Protein AF-A0A7F8RJV0-F1 (afdb_monomer_lite)

Radius of gyration: 27.47 Å; chains: 1; bounding box: 75×65×90 Å

Foldseek 3Di:
DDDDDDDDDDDDDDDDDDDDDDDDDDDDDDDDDDDDPDDDDDDDDDDDDDDPDDDDDDDPPPPDPDQAPAADEAQLPPQDPVNLLCQLNNNHAYDYDPNLLVLQAVLQVVLVVCVVVVPLDFQQQWDDDVGRVPGDPQVCLLVNLLVLLVVLLPADAAFDDLSLQSSVLVNLLSNSSNNNQSFHSVLSVLSSLCSSQSWGFGFHLGDDPLPFAPQNRLSSRLCLLQQADWIAGPVPGIDRSVVSCVVSVGHRRRDHRRNNCSSRGDDNSSVVSVD

pLDDT: mean 70.81, std 26.16, range [24.23, 97.69]

Organism: Leptonychotes weddellii (NCBI:txid9713)

Secondary structure (DSSP, 8-state):
------------------------------PPP-SS--S-----------------------TT-----EEEEE-SS---HHHHHHHHTT-EEEEE-HHHHHHHHHHHHHHHHHHHTT---TTTTB-SGGGTTPBPPGGGHHHHHHHHHHHH---EEEEPPHHHHHHHHHHHHHHHHTS-S---HHHHHHHHHHHHTT-EE--EEE---SSS-SHHHHHHHHHHHTT-SEEEETTTEEEEHHHHHHHTT-----PPTTHHHHHHSS--HHHHHH-

InterPro domains:
  IPR001106 Aromatic amino acid lyase [PF00221] (79-259)
  IPR001106 Aromatic amino acid lyase [PTHR10362] (62-260)
  IPR008948 L-Aspartase-like [SSF48557] (60-259)
  IPR022313 Phenylalanine/histidine ammonia-lyases, active site [PS00488] (207-223)
  IPR024083 Fumarase/histidase, N-terminal [G3DSA:1.10.275.10] (50-261)

Structure (mmCIF, N/CA/C/O backbone):
data_AF-A0A7F8RJV0-F1
#
_entry.id   AF-A0A7F8RJV0-F1
#
loop_
_atom_site.group_PDB
_atom_site.id
_atom_site.type_symbol
_atom_site.label_atom_id
_atom_site.label_alt_id
_atom_site.label_comp_id
_atom_site.label_asym_id
_atom_site.label_entity_id
_atom_site.label_seq_id
_atom_site.pdbx_PDB_ins_code
_atom_site.Cartn_x
_atom_site.Cartn_y
_atom_site.Cartn_z
_atom_site.occupancy
_atom_site.B_iso_or_equiv
_atom_site.auth_seq_id
_atom_site.auth_comp_id
_atom_site.auth_asym_id
_atom_site.auth_atom_id
_atom_site.pdbx_PDB_model_num
ATOM 1 N N . MET A 1 1 ? -55.508 36.387 53.367 1.00 36.53 1 MET A N 1
ATOM 2 C CA . MET A 1 1 ? -55.982 37.013 52.117 1.00 36.53 1 MET A CA 1
ATOM 3 C C . MET A 1 1 ? -56.143 38.500 52.384 1.00 36.53 1 MET A C 1
ATOM 5 O O . MET A 1 1 ? -57.201 38.900 52.829 1.00 36.53 1 MET A O 1
ATOM 9 N N . GLU A 1 2 ? -55.085 39.287 52.177 1.00 26.31 2 GLU A N 1
ATOM 10 C CA . GLU A 1 2 ? -55.161 40.744 52.019 1.00 26.31 2 GLU A CA 1
ATOM 11 C C . GLU A 1 2 ? -53.825 41.279 51.469 1.00 26.31 2 GLU A C 1
ATOM 13 O O . GLU A 1 2 ? -52.756 40.909 51.940 1.00 26.31 2 GLU A O 1
ATOM 18 N N . ALA A 1 3 ? -53.951 42.070 50.401 1.00 26.12 3 ALA A N 1
ATOM 19 C CA . ALA A 1 3 ? -53.228 43.293 50.047 1.00 26.12 3 ALA A CA 1
ATOM 20 C C . ALA A 1 3 ? -51.687 43.440 50.186 1.00 26.12 3 ALA A C 1
ATOM 22 O O . ALA A 1 3 ? -51.152 43.521 51.280 1.00 26.12 3 ALA A O 1
ATOM 23 N N . ARG A 1 4 ? -51.084 43.792 49.027 1.00 27.89 4 ARG A N 1
ATOM 24 C CA . ARG A 1 4 ? -50.137 44.919 48.784 1.00 27.89 4 ARG A CA 1
ATOM 25 C C . ARG A 1 4 ? -48.722 44.815 49.405 1.00 27.89 4 ARG A C 1
ATOM 27 O O . ARG A 1 4 ? -48.564 44.607 50.589 1.00 27.89 4 ARG A O 1
ATOM 34 N N . GLY A 1 5 ? -47.631 45.061 48.678 1.00 28.22 5 GLY A N 1
ATOM 35 C CA . GLY A 1 5 ? -47.481 45.511 47.300 1.00 28.22 5 GLY A CA 1
ATOM 36 C C . GLY A 1 5 ? -46.031 45.871 46.946 1.00 28.22 5 GLY A C 1
ATOM 37 O O . GLY A 1 5 ? -45.142 45.785 47.782 1.00 28.22 5 GLY A O 1
ATOM 38 N N . SER A 1 6 ? -45.883 46.364 45.709 1.00 29.02 6 SER A N 1
ATOM 39 C CA . SER A 1 6 ? -44.809 47.241 45.211 1.00 29.02 6 SER A CA 1
ATOM 40 C C . SER A 1 6 ? -43.389 46.638 45.115 1.00 29.02 6 SER A C 1
ATOM 42 O O . SER A 1 6 ? -42.760 46.345 46.115 1.00 29.02 6 SER A O 1
ATOM 44 N N . GLY A 1 7 ? -42.758 46.533 43.946 1.00 28.48 7 GLY A N 1
ATOM 45 C CA . GLY A 1 7 ? -43.143 47.110 42.672 1.00 28.48 7 GLY A CA 1
ATOM 46 C C . GLY A 1 7 ? -42.047 47.065 41.609 1.00 28.48 7 GLY A C 1
ATOM 47 O O . GLY A 1 7 ? -41.000 46.450 41.776 1.00 28.48 7 GLY A O 1
ATOM 48 N N . ARG A 1 8 ? -42.355 47.835 40.561 1.00 31.58 8 ARG A N 1
ATOM 49 C CA . ARG A 1 8 ? -41.603 48.166 39.341 1.00 31.58 8 ARG A CA 1
ATOM 50 C C . ARG A 1 8 ? -41.661 47.082 38.259 1.00 31.58 8 ARG A C 1
ATOM 52 O O . ARG A 1 8 ? -41.081 46.019 38.398 1.00 31.58 8 ARG A O 1
ATOM 59 N N . ALA A 1 9 ? -42.559 47.234 37.280 1.00 29.84 9 ALA A N 1
ATOM 60 C CA . ALA A 1 9 ? -42.475 48.167 36.136 1.00 29.84 9 ALA A CA 1
ATOM 61 C C . ALA A 1 9 ? -41.399 47.658 35.155 1.00 29.84 9 ALA A C 1
ATOM 63 O O . ALA A 1 9 ? -40.266 47.466 35.558 1.00 29.84 9 ALA A O 1
ATOM 64 N N . LEU A 1 10 ? -41.666 47.372 33.884 1.00 32.16 10 LEU A N 1
ATOM 65 C CA . LEU A 1 10 ? -42.615 47.983 32.964 1.00 32.16 10 LEU A CA 1
ATOM 66 C C . LEU A 1 10 ? -42.919 47.011 31.806 1.00 32.16 10 LEU A C 1
ATOM 68 O O . LEU A 1 10 ? -42.030 46.317 31.328 1.00 32.16 10 LEU A O 1
ATOM 72 N N . SER A 1 11 ? -44.194 47.019 31.400 1.00 30.88 11 SER A N 1
ATOM 73 C CA . SER A 1 11 ? -44.731 46.881 30.031 1.00 30.88 11 SER A CA 1
ATOM 74 C C . SER A 1 11 ? -44.125 45.814 29.090 1.00 30.88 11 SER A C 1
ATOM 76 O O . SER A 1 11 ? -42.995 45.949 28.641 1.00 30.88 11 SER A O 1
ATOM 78 N N . ARG A 1 12 ? -44.835 44.730 28.721 1.00 27.75 12 ARG A N 1
ATOM 79 C CA . ARG A 1 12 ? -45.942 44.699 27.721 1.00 27.75 12 ARG A CA 1
ATOM 80 C C . ARG A 1 12 ? -45.568 45.512 26.461 1.00 27.75 12 ARG A C 1
ATOM 82 O O . ARG A 1 12 ? -45.311 46.694 26.578 1.00 27.75 12 ARG A O 1
ATOM 89 N N . LEU A 1 13 ? -45.540 44.992 25.241 1.00 28.94 13 LEU A N 1
ATOM 90 C CA . LEU A 1 13 ? -46.552 44.180 24.582 1.00 28.94 13 LEU A CA 1
ATOM 91 C C . LEU A 1 13 ? -45.973 43.482 23.346 1.00 28.94 13 LEU A C 1
ATOM 93 O O . LEU A 1 13 ? -45.029 43.927 22.705 1.00 28.94 13 LEU A O 1
ATOM 97 N N . THR A 1 14 ? -46.668 42.406 23.025 1.00 31.55 14 THR A N 1
ATOM 98 C CA . THR A 1 14 ? -46.780 41.703 21.756 1.00 31.55 14 THR A CA 1
ATOM 99 C C . THR A 1 14 ? -47.087 42.581 20.535 1.00 31.55 14 THR A C 1
ATOM 101 O O . THR A 1 14 ? -47.823 43.560 20.639 1.00 31.55 14 THR A O 1
ATOM 104 N N . SER A 1 15 ? -46.707 42.031 19.377 1.00 27.81 15 SER A N 1
ATOM 105 C CA . SER A 1 15 ? -47.399 42.022 18.071 1.00 27.81 15 SER A CA 1
ATOM 106 C C . SER A 1 15 ? -46.753 42.794 16.907 1.00 27.81 15 SER A C 1
ATOM 108 O O . SER A 1 15 ? -46.566 44.001 16.955 1.00 27.81 15 SER A O 1
ATOM 110 N N . ASN A 1 16 ? -46.428 41.994 15.882 1.00 31.34 16 ASN A N 1
ATOM 111 C CA . ASN A 1 16 ? -46.394 42.208 14.430 1.00 31.34 16 ASN A CA 1
ATOM 112 C C . ASN A 1 16 ? -46.206 43.623 13.862 1.00 31.34 16 ASN A C 1
ATOM 114 O O . ASN A 1 16 ? -47.107 44.447 13.961 1.00 31.34 16 ASN A O 1
ATOM 118 N N . ALA A 1 17 ? -45.150 43.794 13.059 1.00 26.83 17 ALA A N 1
ATOM 119 C CA . ALA A 1 17 ? -45.209 44.453 11.749 1.00 26.83 17 ALA A CA 1
ATOM 120 C C . ALA A 1 17 ? -43.920 44.185 10.948 1.00 26.83 17 ALA A C 1
ATOM 122 O O . ALA A 1 17 ? -42.843 43.996 11.510 1.00 26.83 17 ALA A O 1
ATOM 123 N N . GLU A 1 18 ? -44.083 44.145 9.631 1.00 27.97 18 GLU A N 1
ATOM 124 C CA . GLU A 1 18 ? -43.079 43.989 8.580 1.00 27.97 18 GLU A CA 1
ATOM 125 C C . GLU A 1 18 ? -42.052 45.142 8.521 1.00 27.97 18 GLU A C 1
ATOM 127 O O . GLU A 1 18 ? -42.266 46.202 9.107 1.00 27.97 18 GLU A O 1
ATOM 132 N N . CYS A 1 19 ? -41.013 44.940 7.690 1.00 24.23 19 CYS A N 1
ATOM 133 C CA . CYS A 1 19 ? -40.276 45.934 6.880 1.00 24.23 19 CYS A CA 1
ATOM 134 C C . CYS A 1 19 ? -38.751 46.003 7.126 1.00 24.23 19 CYS A C 1
ATOM 136 O O . CYS A 1 19 ? -38.289 46.198 8.246 1.00 24.23 19 CYS A O 1
ATOM 138 N N . GLY A 1 20 ? -37.980 45.939 6.027 1.00 25.64 20 GLY A N 1
ATOM 139 C CA . GLY A 1 20 ? -36.715 46.676 5.892 1.00 25.64 20 GLY A CA 1
ATOM 140 C C . GLY A 1 20 ? -35.403 45.877 5.879 1.00 25.64 20 GLY A C 1
ATOM 141 O O . GLY A 1 20 ? -34.762 45.694 6.907 1.00 25.64 20 GLY A O 1
ATOM 142 N N . SER A 1 21 ? -34.917 45.517 4.686 1.00 28.69 21 SER A N 1
ATOM 143 C CA . SER A 1 21 ? -33.471 45.448 4.355 1.00 28.69 21 SER A CA 1
ATOM 144 C C . SER A 1 21 ? -32.780 46.816 4.599 1.00 28.69 21 SER A C 1
ATOM 146 O O . SER A 1 21 ? -33.525 47.798 4.560 1.00 28.69 21 SER A O 1
ATOM 148 N N . PRO A 1 22 ? -31.429 46.988 4.723 1.00 32.50 22 PRO A N 1
ATOM 149 C CA . PRO A 1 22 ? -30.347 46.207 4.082 1.00 32.50 22 PRO A CA 1
ATOM 150 C C . PRO A 1 22 ? -29.014 46.051 4.894 1.00 32.50 22 PRO A C 1
ATOM 152 O O . PRO A 1 22 ? -28.887 46.531 6.014 1.00 32.50 22 PRO A O 1
ATOM 155 N N . LEU A 1 23 ? -27.980 45.476 4.240 1.00 24.70 23 LEU A N 1
ATOM 156 C CA . LEU A 1 23 ? -26.528 45.456 4.577 1.00 24.70 23 LEU A CA 1
ATOM 157 C C . LEU A 1 23 ? -26.092 44.311 5.528 1.00 24.70 23 LEU A C 1
ATOM 159 O O . LEU A 1 23 ? -26.677 44.107 6.576 1.00 24.70 23 LEU A O 1
ATOM 163 N N . ARG A 1 24 ? -25.048 43.512 5.262 1.00 26.66 24 ARG A N 1
ATOM 164 C CA . ARG A 1 24 ? -23.757 43.803 4.619 1.00 26.66 24 ARG A CA 1
ATOM 165 C C . ARG A 1 24 ? -23.256 42.636 3.764 1.00 26.66 24 ARG A C 1
ATOM 167 O O . ARG A 1 24 ? -23.342 41.477 4.158 1.00 26.66 24 ARG A O 1
ATOM 174 N N . SER A 1 25 ? -22.639 42.994 2.643 1.00 24.98 25 SER A N 1
ATOM 175 C CA . SER A 1 25 ? -21.749 42.143 1.862 1.00 24.98 25 SER A CA 1
ATOM 176 C C . SER A 1 25 ? -20.587 41.637 2.723 1.00 24.98 25 SER A C 1
ATOM 178 O O . SER A 1 25 ? -19.866 42.418 3.348 1.00 24.98 25 SER A O 1
ATOM 180 N N . VAL A 1 26 ? -20.384 40.321 2.741 1.00 28.00 26 VAL A N 1
ATOM 181 C CA . VAL A 1 26 ? -19.117 39.729 3.174 1.00 28.00 26 VAL A CA 1
ATOM 182 C C . VAL A 1 26 ? -18.302 39.492 1.911 1.00 28.00 26 VAL A C 1
ATOM 184 O O . VAL A 1 26 ? -18.713 38.751 1.024 1.00 28.00 26 VAL A O 1
ATOM 187 N N . LYS A 1 27 ? -17.195 40.230 1.827 1.00 25.89 27 LYS A N 1
ATOM 188 C CA . LYS A 1 27 ? -16.256 40.296 0.709 1.00 25.89 27 LYS A CA 1
ATOM 189 C C . LYS A 1 27 ? -15.699 38.915 0.354 1.00 25.89 27 LYS A C 1
ATOM 191 O O . LYS A 1 27 ? -15.180 38.214 1.220 1.00 25.89 27 LYS A O 1
ATOM 196 N N . GLU A 1 28 ? -15.752 38.595 -0.933 1.00 28.97 28 GLU A N 1
ATOM 197 C CA . GLU A 1 28 ? -14.922 37.577 -1.575 1.00 28.97 28 GLU A CA 1
ATOM 198 C C . GLU A 1 28 ? -13.431 37.938 -1.409 1.00 28.97 28 GLU A C 1
ATOM 200 O O . GLU A 1 28 ? -13.079 39.124 -1.452 1.00 28.97 28 GLU A O 1
ATOM 205 N N . PRO A 1 29 ? -12.529 36.962 -1.203 1.00 27.48 29 PRO A N 1
ATOM 206 C CA . PRO A 1 29 ? -11.102 37.228 -1.261 1.00 27.48 29 PRO A CA 1
ATOM 207 C C . PRO A 1 29 ? -10.692 37.539 -2.707 1.00 27.48 29 PRO A C 1
ATOM 209 O O . PRO A 1 29 ? -10.720 36.680 -3.585 1.00 27.48 29 PRO A O 1
ATOM 212 N N . LEU A 1 30 ? -10.304 38.797 -2.912 1.00 26.92 30 LEU A N 1
ATOM 213 C CA . LEU A 1 30 ? -9.610 39.320 -4.085 1.00 26.92 30 LEU A CA 1
ATOM 214 C C . LEU A 1 30 ? -8.302 38.541 -4.304 1.00 26.92 30 LEU A C 1
ATOM 216 O O . LEU A 1 30 ? -7.343 38.725 -3.552 1.00 26.92 30 LEU A O 1
ATOM 220 N N . TRP A 1 31 ? -8.243 37.706 -5.341 1.00 29.41 31 TRP A N 1
ATOM 221 C CA . TRP A 1 31 ? -6.971 37.363 -5.977 1.00 29.41 31 TRP A CA 1
ATOM 222 C C . TRP A 1 31 ? -6.702 38.384 -7.090 1.00 29.41 31 TRP A C 1
ATOM 224 O O . TRP A 1 31 ? -7.622 38.670 -7.853 1.00 29.41 31 TRP A O 1
ATOM 234 N N . PRO A 1 32 ? -5.491 38.966 -7.174 1.00 28.94 32 PRO A N 1
ATOM 235 C CA . PRO A 1 32 ? -5.181 39.968 -8.181 1.00 28.94 32 PRO A CA 1
ATOM 236 C C . PRO A 1 32 ? -5.305 39.399 -9.594 1.00 28.94 32 PRO A C 1
ATOM 238 O O . PRO A 1 32 ? -4.829 38.300 -9.888 1.00 28.94 32 PRO A O 1
ATOM 241 N N . ASP A 1 33 ? -5.940 40.196 -10.444 1.00 33.97 33 ASP A N 1
ATOM 242 C CA . ASP A 1 33 ? -6.187 39.942 -11.850 1.00 33.97 33 ASP A CA 1
ATOM 243 C C . ASP A 1 33 ? -4.907 39.703 -12.661 1.00 33.97 33 ASP A C 1
ATOM 245 O O . ASP A 1 33 ? -3.906 40.405 -12.527 1.00 33.97 33 ASP A O 1
ATOM 249 N N . GLY A 1 34 ? -5.023 38.755 -13.592 1.00 39.06 34 GLY A N 1
ATOM 250 C CA . GLY A 1 34 ? -4.566 38.950 -14.964 1.00 39.06 34 GLY A CA 1
ATOM 251 C C . GLY A 1 34 ? -3.062 39.020 -15.201 1.00 39.06 34 GLY A C 1
ATOM 252 O O . GLY A 1 34 ? -2.529 40.101 -15.400 1.00 39.06 34 GLY A O 1
ATOM 253 N N . LEU A 1 35 ? -2.420 37.856 -15.340 1.00 32.62 35 LEU A N 1
ATOM 254 C CA . LEU A 1 35 ? -1.311 37.615 -16.280 1.00 32.62 35 LEU A CA 1
ATOM 255 C C . LEU A 1 35 ? -0.919 36.132 -16.207 1.00 32.62 35 LEU A C 1
ATOM 257 O O . LEU A 1 35 ? -0.205 35.760 -15.287 1.00 32.62 35 LEU A O 1
ATOM 261 N N . LEU A 1 36 ? -1.435 35.308 -17.140 1.00 29.11 36 LEU A N 1
ATOM 262 C CA . LEU A 1 36 ? -0.895 34.006 -17.629 1.00 29.11 36 LEU A CA 1
ATOM 263 C C . LEU A 1 36 ? -1.964 33.058 -18.237 1.00 29.11 36 LEU A C 1
ATOM 265 O O . LEU A 1 36 ? -1.794 31.845 -18.227 1.00 29.11 36 LEU A O 1
ATOM 269 N N . TRP A 1 37 ? -3.050 33.574 -18.826 1.00 26.81 37 TRP A N 1
ATOM 270 C CA . TRP A 1 37 ? -4.030 32.753 -19.574 1.00 26.81 37 TRP A CA 1
ATOM 271 C C . TRP A 1 37 ? -4.129 33.124 -21.056 1.00 26.81 37 TRP A C 1
ATOM 273 O O . TRP A 1 37 ? -5.206 33.179 -21.640 1.00 26.81 37 TRP A O 1
ATOM 283 N N . GLY A 1 38 ? -2.987 33.371 -21.688 1.00 30.84 38 GLY A N 1
ATOM 284 C CA . GLY A 1 38 ? -2.942 33.682 -23.110 1.00 30.84 38 GLY A CA 1
ATOM 285 C C . GLY A 1 38 ? -1.655 33.190 -23.731 1.00 30.84 38 GLY A C 1
ATOM 286 O O . GLY A 1 38 ? -0.779 34.003 -23.972 1.00 30.84 38 GLY A O 1
ATOM 287 N N . LEU A 1 39 ? -1.534 31.876 -23.927 1.00 31.00 39 LEU A N 1
ATOM 288 C CA . LEU A 1 39 ? -0.678 31.239 -24.936 1.00 31.00 39 LEU A CA 1
ATOM 289 C C . LEU A 1 39 ? -0.847 29.723 -24.824 1.00 31.00 39 LEU A C 1
ATOM 291 O O . LEU A 1 39 ? -0.299 29.121 -23.911 1.00 31.00 39 LEU A O 1
ATOM 295 N N . LEU A 1 40 ? -1.622 29.153 -25.753 1.00 29.83 40 LEU A N 1
ATOM 296 C CA . LEU A 1 40 ? -1.560 27.780 -26.292 1.00 29.83 40 LEU A CA 1
ATOM 297 C C . LEU A 1 40 ? -2.958 27.233 -26.573 1.00 29.83 40 LEU A C 1
ATOM 299 O O . LEU A 1 40 ? -3.396 26.303 -25.916 1.00 29.83 40 LEU A O 1
ATOM 303 N N . LEU A 1 41 ? -3.621 27.780 -27.591 1.00 31.25 41 LEU A N 1
ATOM 304 C CA . LEU A 1 41 ? -4.327 26.992 -28.605 1.00 31.25 41 LEU A CA 1
ATOM 305 C C . LEU A 1 41 ? -4.396 27.832 -29.890 1.00 31.25 41 LEU A C 1
ATOM 307 O O . LEU A 1 41 ? -4.749 29.009 -29.836 1.00 31.25 41 LEU A O 1
ATOM 311 N N . PRO A 1 42 ? -4.158 27.213 -31.051 1.00 33.00 42 PRO A N 1
ATOM 312 C CA . PRO A 1 42 ? -5.123 27.330 -32.125 1.00 33.00 42 PRO A CA 1
ATOM 313 C C . PRO A 1 42 ? -5.699 25.954 -32.442 1.00 33.00 42 PRO A C 1
ATOM 315 O O . PRO A 1 42 ? -4.984 24.963 -32.590 1.00 33.00 42 PRO A O 1
ATOM 318 N N . GLY A 1 43 ? -7.027 25.915 -32.516 1.00 31.88 43 GLY A N 1
ATOM 319 C CA . GLY A 1 43 ? -7.771 24.771 -33.011 1.00 31.88 43 GLY A CA 1
ATOM 320 C C . GLY A 1 43 ? -7.756 24.683 -34.536 1.00 31.88 43 GLY A C 1
ATOM 321 O O . GLY A 1 43 ? -7.592 25.676 -35.231 1.00 31.88 43 GLY A O 1
ATOM 322 N N . THR A 1 44 ? -7.940 23.460 -35.019 1.00 31.70 44 THR A N 1
ATOM 323 C CA . THR A 1 44 ? -8.725 22.986 -36.179 1.00 31.70 44 THR A CA 1
ATOM 324 C C . THR A 1 44 ? -8.597 21.454 -36.064 1.00 31.70 44 THR A C 1
ATOM 326 O O . THR A 1 44 ? -7.501 20.939 -35.900 1.00 31.70 44 THR A O 1
ATOM 329 N N . GLY A 1 45 ? -9.636 20.652 -35.835 1.00 30.64 45 GLY A N 1
ATOM 330 C CA . GLY A 1 45 ? -10.829 20.477 -36.649 1.00 30.64 45 GLY A CA 1
ATOM 331 C C . GLY A 1 45 ? -10.558 19.391 -37.693 1.00 30.64 45 GLY A C 1
ATOM 332 O O . GLY A 1 45 ? -10.026 19.743 -38.731 1.00 30.64 45 GLY A O 1
ATOM 333 N N . LEU A 1 46 ? -10.886 18.114 -37.407 1.00 29.25 46 LEU A N 1
ATOM 334 C CA . LEU A 1 46 ? -11.378 17.080 -38.352 1.00 29.25 46 LEU A CA 1
ATOM 335 C C . LEU A 1 46 ? -11.303 15.648 -37.777 1.00 29.25 46 LEU A C 1
ATOM 337 O O . LEU A 1 46 ? -10.267 15.218 -37.284 1.00 29.25 46 LEU A O 1
ATOM 341 N N . GLY A 1 47 ? -12.391 14.889 -37.967 1.00 26.36 47 GLY A N 1
ATOM 342 C CA . GLY A 1 47 ? -12.319 13.456 -38.286 1.00 26.36 47 GLY A CA 1
ATOM 343 C C . GLY A 1 47 ? -12.569 12.454 -37.158 1.00 26.36 47 GLY A C 1
ATOM 344 O O . GLY A 1 47 ? -11.634 11.917 -36.573 1.00 26.36 47 GLY A O 1
ATOM 345 N N . LEU A 1 48 ? -13.839 12.097 -36.944 1.00 34.56 48 LEU A N 1
ATOM 346 C CA . LEU A 1 48 ? -14.221 10.827 -36.323 1.00 34.56 48 LEU A CA 1
ATOM 347 C C . LEU A 1 48 ? -13.806 9.661 -37.236 1.00 34.56 48 LEU A C 1
ATOM 349 O O . LEU A 1 48 ? -14.259 9.575 -38.374 1.00 34.56 48 LEU A O 1
ATOM 353 N N . SER A 1 49 ? -13.012 8.728 -36.714 1.00 27.84 49 SER A N 1
ATOM 354 C CA . SER A 1 49 ? -13.012 7.339 -37.177 1.00 27.84 49 SER A CA 1
ATOM 355 C C . SER A 1 49 ? -12.760 6.410 -35.989 1.00 27.84 49 SER A C 1
ATOM 357 O O . SER A 1 49 ? -11.734 6.473 -35.310 1.00 27.84 49 SER A O 1
ATOM 359 N N . HIS A 1 50 ? -13.751 5.568 -35.700 1.00 38.00 50 HIS A N 1
ATOM 360 C CA . HIS A 1 50 ? -13.612 4.463 -34.765 1.00 38.00 50 HIS A CA 1
ATOM 361 C C . HIS A 1 50 ? -12.687 3.425 -35.395 1.00 38.00 50 HIS A C 1
ATOM 363 O O . HIS A 1 50 ? -13.086 2.706 -36.306 1.00 38.00 50 HIS A O 1
ATOM 369 N N . THR A 1 51 ? -11.463 3.334 -34.884 1.00 26.34 51 THR A N 1
ATOM 370 C CA . THR A 1 51 ? -10.585 2.199 -35.161 1.00 26.34 51 THR A CA 1
ATOM 371 C C . THR A 1 51 ? -9.999 1.727 -33.842 1.00 26.34 51 THR A C 1
ATOM 373 O O . THR A 1 51 ? -9.174 2.399 -33.227 1.00 26.34 51 THR A O 1
ATOM 376 N N . THR A 1 52 ? -10.462 0.568 -33.384 1.00 40.56 52 THR A N 1
ATOM 377 C CA . THR A 1 52 ? -9.893 -0.212 -32.284 1.00 40.56 52 THR A CA 1
ATOM 378 C C . THR A 1 52 ? -8.520 -0.723 -32.726 1.00 40.56 52 THR A C 1
ATOM 380 O O . THR A 1 52 ? -8.361 -1.867 -33.137 1.00 40.56 52 THR A O 1
ATOM 383 N N . GLN A 1 53 ? -7.513 0.147 -32.710 1.00 29.45 53 GLN A N 1
ATOM 384 C CA . GLN A 1 53 ? -6.123 -0.247 -32.909 1.00 29.45 53 GLN A CA 1
ATOM 385 C C . GLN A 1 53 ? -5.482 -0.447 -31.539 1.00 29.45 53 GLN A C 1
ATOM 387 O O . GLN A 1 53 ? -5.298 0.492 -30.766 1.00 29.45 53 GLN A O 1
ATOM 392 N N . GLY A 1 54 ? -5.190 -1.711 -31.222 1.00 36.75 54 GLY A N 1
ATOM 393 C CA . GLY A 1 54 ? -4.349 -2.072 -30.092 1.00 36.75 54 GLY A CA 1
ATOM 394 C C . GLY A 1 54 ? -3.010 -1.354 -30.216 1.00 36.75 54 GLY A C 1
ATOM 395 O O . GLY A 1 54 ? -2.308 -1.508 -31.211 1.00 36.75 54 GLY A O 1
ATOM 396 N N . PHE A 1 55 ? -2.677 -0.541 -29.218 1.00 32.03 55 PHE A N 1
ATOM 397 C CA . PHE A 1 55 ? -1.428 0.207 -29.201 1.00 32.03 55 PHE A CA 1
ATOM 398 C C . PHE A 1 55 ? -0.304 -0.664 -28.629 1.00 32.03 55 PHE A C 1
ATOM 400 O O . PHE A 1 55 ? -0.362 -1.018 -27.446 1.00 32.03 55 PHE A O 1
ATOM 407 N N . PRO A 1 56 ? 0.753 -0.972 -29.403 1.00 32.84 56 PRO A N 1
ATOM 408 C CA . PRO A 1 56 ? 1.984 -1.478 -28.832 1.00 32.84 56 PRO A CA 1
ATOM 409 C C . PRO A 1 56 ? 2.682 -0.290 -28.164 1.00 32.84 56 PRO A C 1
ATOM 411 O O . PRO A 1 56 ? 3.115 0.656 -28.822 1.00 32.84 56 PRO A O 1
ATOM 414 N N . LEU A 1 57 ? 2.765 -0.299 -26.833 1.00 40.03 57 LEU A N 1
ATOM 415 C CA . LEU A 1 57 ? 3.675 0.606 -26.134 1.00 40.03 57 LEU A CA 1
ATOM 416 C C . LEU A 1 57 ? 5.111 0.284 -26.593 1.00 40.03 57 LEU A C 1
ATOM 418 O O . LEU A 1 57 ? 5.443 -0.901 -26.704 1.00 40.03 57 LEU A O 1
ATOM 422 N N . PRO A 1 58 ? 5.964 1.293 -26.861 1.00 33.09 58 PRO A N 1
ATOM 423 C CA . PRO A 1 58 ? 7.352 1.054 -27.233 1.00 33.09 58 PRO A CA 1
ATOM 424 C C . PRO A 1 58 ? 8.004 0.206 -26.143 1.00 33.09 58 PRO A C 1
ATOM 426 O O . PRO A 1 58 ? 7.937 0.527 -24.955 1.00 33.09 58 PRO A O 1
ATOM 429 N N . GLY A 1 59 ? 8.549 -0.933 -26.565 1.00 36.22 59 GLY A N 1
ATOM 430 C CA . GLY A 1 59 ? 9.006 -1.996 -25.689 1.00 36.22 59 GLY A CA 1
ATOM 431 C C . GLY A 1 59 ? 10.172 -1.562 -24.814 1.00 36.22 59 GLY A C 1
ATOM 432 O O . GLY A 1 59 ? 11.324 -1.824 -25.146 1.00 36.22 59 GLY A O 1
ATOM 433 N N . PHE A 1 60 ? 9.873 -1.028 -23.631 1.00 39.62 60 PHE A N 1
ATOM 434 C CA . PHE A 1 60 ? 10.718 -1.276 -22.474 1.00 39.62 60 PHE A CA 1
ATOM 435 C C . PHE A 1 60 ? 10.565 -2.758 -22.146 1.00 39.62 60 PHE A C 1
ATOM 437 O O . PHE A 1 60 ? 9.721 -3.180 -21.354 1.00 39.62 60 PHE A O 1
ATOM 444 N N . ARG A 1 61 ? 11.353 -3.586 -22.838 1.00 37.19 61 ARG A N 1
ATOM 445 C CA . ARG A 1 61 ? 11.595 -4.946 -22.384 1.00 37.19 61 ARG A CA 1
ATOM 446 C C . ARG A 1 61 ? 12.179 -4.788 -20.987 1.00 37.19 61 ARG A C 1
ATOM 448 O O . ARG A 1 61 ? 13.306 -4.328 -20.842 1.00 37.19 61 ARG A O 1
ATOM 455 N N . TYR A 1 62 ? 11.422 -5.194 -19.972 1.00 46.53 62 TYR A N 1
ATOM 456 C CA . TYR A 1 62 ? 11.952 -5.590 -18.670 1.00 46.53 62 TYR A CA 1
ATOM 457 C C . TYR A 1 62 ? 12.822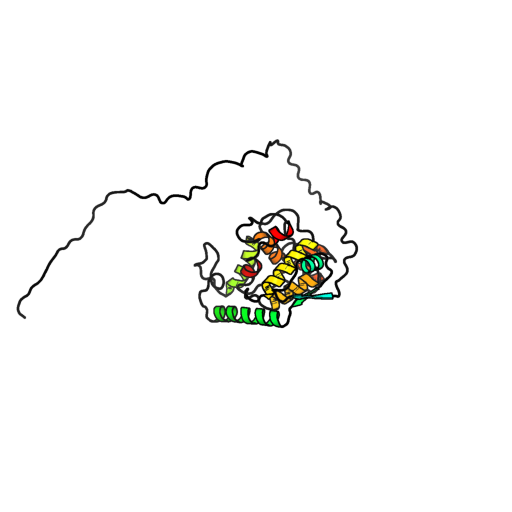 -6.839 -18.923 1.00 46.53 62 TYR A C 1
ATOM 459 O O . TYR A 1 62 ? 12.458 -7.965 -18.591 1.00 46.53 62 TYR A O 1
ATOM 467 N N . SER A 1 63 ? 13.902 -6.686 -19.697 1.00 41.44 63 SER A N 1
ATOM 468 C CA . SER A 1 63 ? 14.711 -7.784 -20.195 1.00 41.44 63 SER A CA 1
ATOM 469 C C . SER A 1 63 ? 15.489 -8.315 -19.007 1.00 41.44 63 SER A C 1
ATOM 471 O O . SER A 1 63 ? 16.524 -7.763 -18.639 1.00 41.44 63 SER A O 1
ATOM 473 N N . LYS A 1 64 ? 14.929 -9.390 -18.441 1.00 54.56 64 LYS A N 1
ATOM 474 C CA . LYS A 1 64 ? 15.326 -10.118 -17.232 1.00 54.56 64 LYS A CA 1
ATOM 475 C C . LYS A 1 64 ? 14.870 -9.451 -15.930 1.00 54.56 64 LYS A C 1
ATOM 477 O O . LYS A 1 64 ? 15.692 -9.032 -15.121 1.00 54.56 64 LYS A O 1
ATOM 482 N N . TYR A 1 65 ? 13.554 -9.427 -15.684 1.00 59.97 65 TYR A N 1
ATOM 483 C CA . TYR A 1 65 ? 13.069 -9.409 -14.298 1.00 59.97 65 TYR A CA 1
ATOM 484 C C . TYR A 1 65 ? 13.753 -10.558 -13.546 1.00 59.97 65 TYR A C 1
ATOM 486 O O . TYR A 1 65 ? 13.599 -11.721 -13.920 1.00 59.97 65 TYR A O 1
ATOM 494 N N . ARG A 1 66 ? 14.541 -10.226 -12.524 1.00 72.06 66 ARG A N 1
ATOM 495 C CA . ARG A 1 66 ? 15.103 -11.192 -11.583 1.00 72.06 66 ARG A CA 1
ATOM 496 C C . ARG A 1 66 ? 14.408 -10.972 -10.256 1.00 72.06 66 ARG A C 1
ATOM 498 O O . ARG A 1 66 ? 14.359 -9.843 -9.773 1.00 72.06 66 ARG A O 1
ATOM 505 N N . GLU A 1 67 ? 13.878 -12.044 -9.686 1.00 78.12 67 GLU A N 1
ATOM 506 C CA . GLU A 1 67 ? 13.260 -11.965 -8.374 1.00 78.12 67 GLU A CA 1
ATOM 507 C C . GLU A 1 67 ? 14.317 -11.541 -7.336 1.00 78.12 67 GLU A C 1
ATOM 509 O O . GLU A 1 67 ? 15.386 -12.156 -7.264 1.00 78.12 67 GLU A O 1
ATOM 514 N N . PRO A 1 68 ? 14.080 -10.465 -6.568 1.00 83.75 68 PRO A N 1
ATOM 515 C CA . PRO A 1 68 ? 15.053 -10.001 -5.596 1.00 83.75 68 PRO A CA 1
ATOM 516 C C . PRO A 1 68 ? 15.166 -10.965 -4.413 1.00 83.75 68 PRO A C 1
ATOM 518 O O . PRO A 1 68 ? 14.173 -11.335 -3.789 1.00 83.75 68 PRO A O 1
ATOM 521 N N . GLU A 1 69 ? 16.400 -11.332 -4.076 1.00 85.44 69 GLU A N 1
ATOM 522 C CA . GLU A 1 69 ? 16.715 -12.224 -2.949 1.00 85.44 69 GLU A CA 1
ATOM 523 C C . GLU A 1 69 ? 16.945 -11.445 -1.642 1.00 85.44 69 GLU A C 1
ATOM 525 O O . GLU A 1 69 ? 16.784 -11.975 -0.543 1.00 85.44 69 GLU A O 1
ATOM 530 N N . LYS A 1 70 ? 17.310 -10.162 -1.750 1.00 93.94 70 LYS A N 1
ATOM 531 C CA . LYS A 1 70 ? 17.632 -9.299 -0.608 1.00 93.94 70 LYS A CA 1
ATOM 532 C C . LYS A 1 70 ? 16.406 -8.533 -0.123 1.00 93.94 70 LYS A C 1
ATOM 534 O O . LYS A 1 70 ? 15.562 -8.127 -0.920 1.00 93.94 70 LYS A O 1
ATOM 539 N N . TYR A 1 71 ? 16.364 -8.268 1.180 1.00 96.12 71 TYR A N 1
ATOM 540 C CA . TYR A 1 71 ? 15.307 -7.491 1.823 1.00 96.12 71 TYR A CA 1
ATOM 541 C C . TYR A 1 71 ? 15.842 -6.170 2.364 1.00 96.12 71 TYR A C 1
ATOM 543 O O . TYR A 1 71 ? 16.908 -6.150 2.976 1.00 96.12 71 TYR A O 1
ATOM 551 N N . ILE A 1 72 ? 15.046 -5.113 2.232 1.00 96.50 72 ILE A N 1
ATOM 552 C CA . ILE A 1 72 ? 15.169 -3.897 3.031 1.00 96.50 72 ILE A CA 1
ATOM 553 C C . ILE A 1 72 ? 14.126 -3.924 4.151 1.00 96.50 72 ILE A C 1
ATOM 555 O O . ILE A 1 72 ? 12.981 -4.335 3.939 1.00 96.50 72 ILE A O 1
ATOM 559 N N . ALA A 1 73 ? 14.535 -3.537 5.357 1.00 97.06 73 ALA A N 1
ATOM 560 C CA . ALA A 1 73 ? 13.631 -3.425 6.490 1.00 97.06 73 ALA A CA 1
ATOM 561 C C . ALA A 1 73 ? 13.113 -1.986 6.587 1.00 97.06 73 ALA A C 1
ATOM 563 O O . ALA A 1 73 ? 13.912 -1.063 6.686 1.00 97.06 73 ALA A O 1
ATOM 564 N N . LEU A 1 74 ? 11.794 -1.803 6.563 1.00 96.88 74 LEU A N 1
ATOM 565 C CA . LEU A 1 74 ? 11.163 -0.494 6.716 1.00 96.88 74 LEU A CA 1
ATOM 566 C C . LEU A 1 74 ? 10.697 -0.288 8.157 1.00 96.88 74 LEU A C 1
ATOM 568 O O . LEU A 1 74 ? 10.041 -1.152 8.748 1.00 96.88 74 LEU A O 1
ATOM 572 N N . ASP A 1 75 ? 11.028 0.872 8.713 1.00 95.00 75 ASP A N 1
ATOM 573 C CA . ASP A 1 75 ? 10.606 1.337 10.038 1.00 95.00 75 ASP A CA 1
ATOM 574 C C . ASP A 1 75 ? 9.661 2.553 9.988 1.00 95.00 75 ASP A C 1
ATOM 576 O O . ASP A 1 75 ? 9.117 2.962 11.016 1.00 95.00 75 ASP A O 1
ATOM 580 N N . GLY A 1 76 ? 9.452 3.105 8.790 1.00 93.06 76 GLY A N 1
ATOM 581 C CA . GLY A 1 76 ? 8.674 4.308 8.534 1.00 93.06 76 GLY A CA 1
ATOM 582 C C . GLY A 1 76 ? 9.463 5.616 8.578 1.00 93.06 76 GLY A C 1
ATOM 583 O O . GLY A 1 76 ? 8.906 6.654 8.227 1.00 93.06 76 GLY A O 1
ATOM 584 N N . GLU A 1 77 ? 10.734 5.605 8.968 1.00 93.12 77 GLU A N 1
ATOM 585 C CA . GLU A 1 77 ? 11.506 6.810 9.299 1.00 93.12 77 GLU A CA 1
ATOM 586 C C . GLU A 1 77 ? 12.841 6.901 8.547 1.00 93.12 77 GLU A C 1
ATOM 588 O O . GLU A 1 77 ? 13.249 8.007 8.202 1.00 93.12 77 GLU A O 1
ATOM 593 N N . THR A 1 78 ? 13.489 5.775 8.231 1.00 94.88 78 THR A N 1
ATOM 594 C CA . THR A 1 78 ? 14.879 5.750 7.730 1.00 94.88 78 THR A CA 1
ATOM 595 C C . THR A 1 78 ? 15.033 5.443 6.237 1.00 94.88 78 THR A C 1
ATOM 597 O O . THR A 1 78 ? 16.155 5.390 5.740 1.00 94.88 78 THR A O 1
ATOM 600 N N . LEU A 1 79 ? 13.933 5.273 5.493 1.00 94.25 79 LEU A N 1
ATOM 601 C CA . LEU A 1 79 ? 13.980 4.998 4.051 1.00 94.25 79 LEU A CA 1
ATOM 602 C C . LEU A 1 79 ? 14.642 6.152 3.277 1.00 94.25 79 LEU A C 1
ATOM 604 O O . LEU A 1 79 ? 14.117 7.267 3.255 1.00 94.25 79 LEU A O 1
ATOM 608 N N . THR A 1 80 ? 15.749 5.866 2.588 1.00 95.56 80 THR A N 1
ATOM 609 C CA . THR A 1 80 ? 16.478 6.862 1.789 1.00 95.56 80 THR A CA 1
ATOM 610 C C . THR A 1 80 ? 15.978 6.941 0.340 1.00 95.56 80 THR A C 1
ATOM 612 O O . THR A 1 80 ? 15.275 6.057 -0.161 1.00 95.56 80 THR A O 1
ATOM 615 N N . THR A 1 81 ? 16.354 8.003 -0.380 1.00 93.88 81 THR A N 1
ATOM 616 C CA . THR A 1 81 ? 16.064 8.138 -1.819 1.00 93.88 81 THR A CA 1
ATOM 617 C C . THR A 1 81 ? 16.783 7.075 -2.652 1.00 93.88 81 THR A C 1
ATOM 619 O O . THR A 1 81 ? 16.215 6.566 -3.619 1.00 93.88 81 THR A O 1
ATOM 622 N N . GLU A 1 82 ? 17.999 6.686 -2.264 1.00 95.19 82 GLU A N 1
ATOM 623 C CA . GLU A 1 82 ? 18.744 5.608 -2.917 1.00 95.19 82 GLU A CA 1
ATOM 624 C C . GLU A 1 82 ? 18.034 4.259 -2.749 1.00 95.19 82 GLU A C 1
ATOM 626 O O . GLU A 1 82 ? 17.846 3.524 -3.725 1.00 95.19 82 GLU A O 1
ATOM 631 N N . ASP A 1 83 ? 17.576 3.952 -1.534 1.00 94.94 83 ASP A N 1
ATOM 632 C CA . ASP A 1 83 ? 16.778 2.757 -1.261 1.00 94.94 83 ASP A CA 1
ATOM 633 C C . ASP A 1 83 ? 15.510 2.733 -2.107 1.00 94.94 83 ASP A C 1
ATOM 635 O O . ASP A 1 83 ? 15.181 1.711 -2.712 1.00 94.94 83 ASP A O 1
ATOM 639 N N . LEU A 1 84 ? 14.824 3.874 -2.210 1.00 94.50 84 LEU A N 1
ATOM 640 C CA . LEU A 1 84 ? 13.621 4.009 -3.020 1.00 94.50 84 LEU A CA 1
ATOM 641 C C . LEU A 1 84 ? 13.891 3.723 -4.503 1.00 94.50 84 LEU A C 1
ATOM 643 O O . LEU A 1 84 ? 13.154 2.957 -5.127 1.00 94.50 84 LEU A O 1
ATOM 647 N N . VAL A 1 85 ? 14.964 4.281 -5.069 1.00 93.50 85 VAL A N 1
ATOM 648 C CA . VAL A 1 85 ? 15.368 4.009 -6.458 1.00 93.50 85 VAL A CA 1
ATOM 649 C C . VAL A 1 85 ? 15.713 2.528 -6.644 1.00 93.50 85 VAL A C 1
ATOM 651 O O . VAL A 1 85 ? 15.326 1.918 -7.644 1.00 93.50 85 VAL A O 1
ATOM 654 N N . ASN A 1 86 ? 16.409 1.914 -5.686 1.00 93.69 86 ASN A N 1
ATOM 655 C CA . ASN A 1 86 ? 16.740 0.490 -5.736 1.00 93.69 86 ASN A CA 1
ATOM 656 C C . ASN A 1 86 ? 15.495 -0.411 -5.621 1.00 93.69 86 ASN A C 1
ATOM 658 O O . ASN A 1 86 ? 15.424 -1.444 -6.295 1.00 93.69 86 ASN A O 1
ATOM 662 N N . LEU A 1 87 ? 14.503 -0.014 -4.820 1.00 94.38 87 LEU A N 1
ATOM 663 C CA . LEU A 1 87 ? 13.195 -0.664 -4.734 1.00 94.38 87 LEU A CA 1
ATOM 664 C C . LEU A 1 87 ? 12.433 -0.549 -6.057 1.00 94.38 87 LEU A C 1
ATOM 666 O O . LEU A 1 87 ? 11.915 -1.556 -6.534 1.00 94.38 87 LEU A O 1
ATOM 670 N N . GLY A 1 88 ? 12.439 0.627 -6.694 1.00 92.31 88 GLY A N 1
ATOM 671 C CA . GLY A 1 88 ? 11.855 0.850 -8.022 1.00 92.31 88 GLY A CA 1
ATOM 672 C C . GLY A 1 88 ? 12.455 -0.049 -9.103 1.00 92.31 88 GLY A C 1
ATOM 673 O O . GLY A 1 88 ? 11.729 -0.720 -9.834 1.00 92.31 88 GLY A O 1
ATOM 674 N N . LYS A 1 89 ? 13.789 -0.157 -9.129 1.00 91.38 89 LYS A N 1
ATOM 675 C CA . LYS A 1 89 ? 14.552 -1.051 -10.026 1.00 91.38 89 LYS A CA 1
ATOM 676 C C . LYS A 1 89 ? 14.395 -2.540 -9.706 1.00 91.38 89 LYS A C 1
ATOM 678 O O . LYS A 1 89 ? 14.960 -3.388 -10.390 1.00 91.38 89 LYS A O 1
ATOM 683 N N . GLY A 1 90 ? 13.687 -2.864 -8.629 1.00 90.94 90 GLY A N 1
ATOM 684 C CA . GLY A 1 90 ? 13.392 -4.224 -8.229 1.00 90.94 90 GLY A CA 1
ATOM 685 C C . GLY A 1 90 ? 14.538 -5.024 -7.639 1.00 90.94 90 GLY A C 1
ATOM 686 O O . GLY A 1 90 ? 14.524 -6.248 -7.713 1.00 90.94 90 GLY A O 1
ATOM 687 N N . ARG A 1 91 ? 15.503 -4.347 -7.013 1.00 91.00 91 ARG A N 1
ATOM 688 C CA . ARG A 1 91 ? 16.670 -4.983 -6.381 1.00 91.00 91 ARG A CA 1
ATOM 689 C C . ARG A 1 91 ? 16.385 -5.557 -4.993 1.00 91.00 91 ARG A C 1
ATOM 691 O O . ARG A 1 91 ? 17.133 -6.421 -4.540 1.00 91.00 91 ARG A O 1
ATOM 698 N N . TYR A 1 92 ? 15.315 -5.100 -4.342 1.00 95.44 92 TYR A N 1
ATOM 699 C CA . TYR A 1 92 ? 14.964 -5.486 -2.977 1.00 95.44 92 TYR A CA 1
ATOM 700 C C . TYR A 1 92 ? 13.491 -5.881 -2.830 1.00 95.44 92 TYR A C 1
ATOM 702 O O . TYR A 1 92 ? 12.600 -5.341 -3.497 1.00 95.44 92 TYR A O 1
ATOM 710 N N . LYS A 1 93 ? 13.256 -6.815 -1.909 1.00 96.12 93 LYS A N 1
ATOM 711 C CA . LYS A 1 93 ? 11.974 -7.068 -1.249 1.00 96.12 93 LYS A CA 1
ATOM 712 C C . LYS A 1 93 ? 11.853 -6.190 -0.003 1.00 96.12 93 LYS A C 1
ATOM 714 O O . LYS A 1 93 ? 12.857 -5.736 0.541 1.00 96.12 93 LYS A O 1
ATOM 719 N N . ILE A 1 94 ? 10.636 -5.962 0.465 1.00 97.31 94 ILE A N 1
ATOM 720 C CA . ILE A 1 94 ? 10.344 -5.225 1.694 1.00 97.31 94 ILE A CA 1
ATOM 721 C C . ILE A 1 94 ? 9.995 -6.209 2.811 1.00 97.31 94 ILE A C 1
ATOM 723 O O . ILE A 1 94 ? 9.293 -7.198 2.595 1.00 97.31 94 ILE A O 1
ATOM 727 N N . LYS A 1 95 ? 10.461 -5.903 4.021 1.00 97.44 95 LYS A N 1
ATOM 728 C CA . LYS A 1 95 ? 9.943 -6.435 5.286 1.00 97.44 95 LYS A CA 1
ATOM 729 C C . LYS A 1 95 ? 9.792 -5.297 6.295 1.00 97.44 95 LYS A C 1
ATOM 731 O O . LYS A 1 95 ? 10.447 -4.268 6.156 1.00 97.44 95 LYS A O 1
ATOM 736 N N . LEU A 1 96 ? 8.959 -5.470 7.315 1.00 97.31 96 LEU A N 1
ATOM 737 C CA . LEU A 1 96 ? 8.861 -4.505 8.413 1.00 97.31 96 LEU A CA 1
ATOM 738 C C . LEU A 1 96 ? 9.895 -4.810 9.496 1.00 97.31 96 LEU A C 1
ATOM 740 O O . LEU A 1 96 ? 10.267 -5.966 9.712 1.00 97.31 96 LEU A O 1
ATOM 744 N N . THR A 1 97 ? 10.347 -3.775 10.200 1.00 97.69 97 THR A N 1
ATOM 745 C CA . THR A 1 97 ? 11.068 -3.973 11.462 1.00 97.69 97 THR A CA 1
ATOM 746 C C . THR A 1 97 ? 10.098 -4.416 12.567 1.00 97.69 97 THR A C 1
ATOM 748 O O . THR A 1 97 ? 8.939 -3.990 12.568 1.00 97.69 97 THR A O 1
ATOM 751 N N . PRO A 1 98 ? 10.546 -5.198 13.570 1.00 97.12 98 PRO A N 1
ATOM 752 C CA . PRO A 1 98 ? 9.694 -5.571 14.705 1.00 97.12 98 PRO A CA 1
ATOM 753 C C . PRO A 1 98 ? 9.120 -4.361 15.458 1.00 97.12 98 PRO A C 1
ATOM 755 O O . PRO A 1 98 ? 8.016 -4.415 15.994 1.00 97.12 98 PRO A O 1
ATOM 758 N N . ALA A 1 99 ? 9.861 -3.248 15.489 1.00 96.50 99 ALA A N 1
ATOM 759 C CA . ALA A 1 99 ? 9.396 -1.998 16.079 1.00 96.50 99 ALA A CA 1
ATOM 760 C C . ALA A 1 99 ? 8.232 -1.384 15.283 1.00 96.50 99 ALA A C 1
ATOM 762 O O . ALA A 1 99 ? 7.240 -0.974 15.885 1.00 96.50 99 ALA A O 1
ATOM 763 N N . ALA A 1 100 ? 8.314 -1.361 13.948 1.00 96.06 100 ALA A N 1
ATOM 764 C CA . ALA A 1 100 ? 7.223 -0.882 13.101 1.00 96.06 100 ALA A CA 1
ATOM 765 C C . ALA A 1 100 ? 5.979 -1.770 13.196 1.00 96.06 100 ALA A C 1
ATOM 767 O O . ALA A 1 100 ? 4.873 -1.245 13.305 1.00 96.06 100 ALA A O 1
ATOM 768 N N . GLU A 1 101 ? 6.137 -3.099 13.247 1.00 96.69 101 GLU A N 1
ATOM 769 C CA . GLU A 1 101 ? 4.994 -4.000 13.452 1.00 96.69 101 GLU A CA 1
ATOM 770 C C . GLU A 1 101 ? 4.237 -3.666 14.749 1.00 96.69 101 GLU A C 1
ATOM 772 O O . GLU A 1 101 ? 3.012 -3.535 14.729 1.00 96.69 101 GLU A O 1
ATOM 777 N N . LYS A 1 102 ? 4.963 -3.429 15.853 1.00 96.25 102 LYS A N 1
ATOM 778 C CA . LYS A 1 102 ? 4.373 -3.010 17.136 1.00 96.25 102 LYS A CA 1
ATOM 779 C C . LYS A 1 102 ? 3.678 -1.648 17.050 1.00 96.25 102 LYS A C 1
ATOM 781 O O . LYS A 1 102 ? 2.584 -1.493 17.588 1.00 96.25 102 LYS A O 1
ATOM 786 N N . LYS A 1 103 ? 4.282 -0.661 16.370 1.00 95.00 103 LYS A N 1
ATOM 787 C CA . LYS A 1 103 ? 3.667 0.667 16.155 1.00 95.00 103 LYS A CA 1
ATOM 788 C C . LYS A 1 103 ? 2.334 0.536 15.407 1.00 95.00 103 LYS A C 1
ATOM 790 O O . LYS A 1 103 ? 1.340 1.130 15.817 1.00 95.00 103 LYS A O 1
ATOM 795 N N . VAL A 1 104 ? 2.300 -0.266 14.341 1.00 93.62 104 VAL A N 1
ATOM 796 C CA . VAL A 1 104 ? 1.096 -0.506 13.528 1.00 93.62 104 VAL A CA 1
ATOM 797 C C . VAL A 1 104 ? 0.002 -1.203 14.341 1.00 93.62 104 VAL A C 1
ATOM 799 O O . VAL A 1 104 ? -1.137 -0.740 14.332 1.00 93.62 104 VAL A O 1
ATOM 802 N N . GLN A 1 105 ? 0.339 -2.253 15.097 1.00 94.56 105 GLN A N 1
ATOM 803 C CA . GLN A 1 105 ? -0.615 -2.953 15.969 1.00 94.56 105 GLN A CA 1
ATOM 804 C C . GLN A 1 105 ? -1.239 -2.015 17.008 1.00 94.56 105 GLN A C 1
ATOM 806 O O . GLN A 1 105 ? -2.461 -1.906 17.076 1.00 94.56 105 GLN A O 1
ATOM 811 N N . LYS A 1 106 ? -0.415 -1.252 17.738 1.00 92.69 106 LYS A N 1
ATOM 812 C CA . LYS A 1 106 ? -0.895 -0.296 18.746 1.00 92.69 106 LYS A CA 1
ATOM 813 C C . LYS A 1 106 ? -1.811 0.774 18.144 1.00 92.69 106 LYS A C 1
ATOM 815 O O . LYS A 1 106 ? -2.809 1.155 18.745 1.00 92.69 106 LYS A O 1
ATOM 820 N N . SER A 1 107 ? -1.488 1.257 16.943 1.00 89.62 107 SER A N 1
ATOM 821 C CA . SER A 1 107 ? -2.346 2.186 16.194 1.00 89.62 107 SER A CA 1
ATOM 822 C C . SER A 1 107 ? -3.722 1.589 15.919 1.00 89.62 107 SER A C 1
ATOM 824 O O . SER A 1 107 ? -4.743 2.265 16.050 1.00 89.62 107 SER A O 1
ATOM 826 N N . ARG A 1 108 ? -3.743 0.310 15.528 1.00 88.62 108 ARG A N 1
ATOM 827 C CA . ARG A 1 108 ? -4.963 -0.403 15.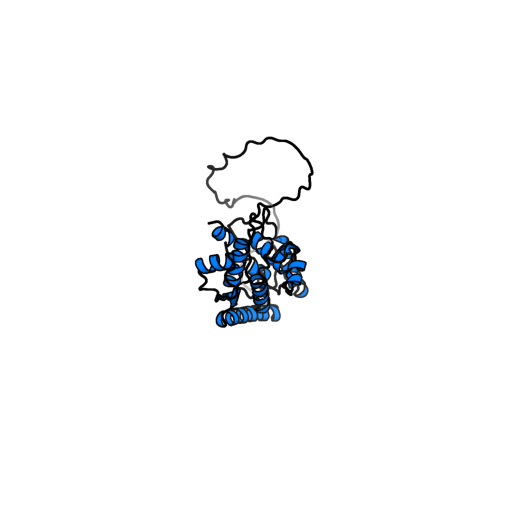170 1.00 88.62 108 ARG A CA 1
ATOM 828 C C . ARG A 1 108 ? -5.859 -0.649 16.380 1.00 88.62 108 ARG A C 1
ATOM 830 O O . ARG A 1 108 ? -7.060 -0.424 16.274 1.00 88.62 108 ARG A O 1
ATOM 837 N N . GLU A 1 109 ? -5.282 -1.007 17.524 1.00 89.62 109 GLU A N 1
ATOM 838 C CA . GLU A 1 109 ? -6.014 -1.213 18.782 1.00 89.62 109 GLU A CA 1
ATOM 839 C C . GLU A 1 109 ? -6.847 0.014 19.185 1.00 89.62 109 GLU A C 1
ATOM 841 O O . GLU A 1 109 ? -7.992 -0.135 19.606 1.00 89.62 109 GLU A O 1
ATOM 846 N N . VAL A 1 110 ? -6.320 1.229 18.982 1.00 86.25 110 VAL A N 1
ATOM 847 C CA . VAL A 1 110 ? -7.047 2.484 19.255 1.00 86.25 110 VAL A CA 1
ATOM 848 C C . VAL A 1 110 ? -8.255 2.655 18.328 1.00 86.25 110 VAL A C 1
ATOM 850 O O . VAL A 1 110 ? -9.304 3.137 18.745 1.00 86.25 110 VAL A O 1
ATOM 853 N N . ILE A 1 111 ? -8.134 2.276 17.053 1.00 81.62 111 ILE A N 1
ATOM 854 C CA . ILE A 1 111 ? -9.267 2.344 16.118 1.00 81.62 111 ILE A CA 1
ATOM 855 C C . ILE A 1 111 ? -10.319 1.299 16.482 1.00 81.62 111 ILE A C 1
ATOM 857 O O . ILE A 1 111 ? -11.511 1.609 16.496 1.00 81.62 111 ILE A O 1
ATOM 861 N N . ASP A 1 112 ? -9.889 0.081 16.803 1.00 83.19 112 ASP A N 1
ATOM 862 C CA . ASP A 1 112 ? -10.794 -1.008 17.155 1.00 83.19 112 ASP A CA 1
ATOM 863 C C . ASP A 1 112 ? -11.539 -0.721 18.472 1.00 83.19 112 ASP A C 1
ATOM 865 O O . ASP A 1 112 ? -12.731 -1.024 18.567 1.00 83.19 112 ASP A O 1
ATOM 869 N N . SER A 1 113 ? -10.906 -0.058 19.451 1.00 84.38 113 SER A N 1
ATOM 870 C CA . SER A 1 113 ? -11.588 0.387 20.675 1.00 84.38 113 SER A CA 1
ATOM 871 C C . SER A 1 113 ? -12.661 1.440 20.381 1.00 84.38 113 SER A C 1
ATOM 873 O O . SER A 1 113 ? -13.800 1.281 20.816 1.00 84.38 113 SER A O 1
ATOM 875 N N . ILE A 1 114 ? -12.357 2.447 19.551 1.00 78.06 114 ILE A N 1
ATOM 876 C CA . ILE A 1 114 ? -13.318 3.486 19.132 1.00 78.06 114 ILE A CA 1
ATOM 877 C C . ILE A 1 114 ? -14.537 2.871 18.431 1.00 78.06 114 ILE A C 1
ATOM 879 O O . ILE A 1 114 ? -15.677 3.263 18.697 1.00 78.06 114 ILE A O 1
ATOM 883 N N . VAL A 1 115 ? -14.311 1.911 17.528 1.00 7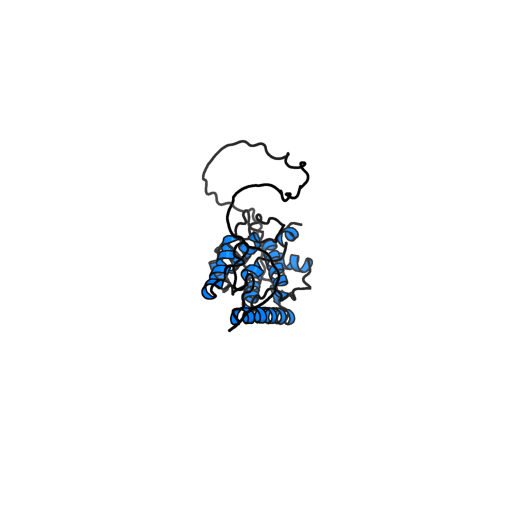3.44 115 VAL A N 1
ATOM 884 C CA . VAL A 1 115 ? -15.392 1.223 16.805 1.00 73.44 115 VAL A CA 1
ATOM 885 C C . VAL A 1 115 ? -16.236 0.385 17.769 1.00 73.44 115 VAL A C 1
ATOM 887 O O . VAL A 1 115 ? -17.466 0.424 17.692 1.00 73.44 115 VAL A O 1
ATOM 890 N N . LYS A 1 116 ? -15.599 -0.333 18.704 1.00 78.19 116 LYS A N 1
ATOM 891 C CA . LYS A 1 116 ? -16.282 -1.155 19.715 1.00 78.19 116 LYS A CA 1
ATOM 892 C C . LYS A 1 116 ? -17.141 -0.316 20.664 1.00 78.19 116 LYS A C 1
ATOM 894 O O . LYS A 1 116 ? -18.256 -0.716 20.988 1.00 78.19 116 LYS A O 1
ATOM 899 N N . GLU A 1 117 ? -16.648 0.850 21.066 1.00 79.44 117 GLU A N 1
ATOM 900 C CA . GLU A 1 117 ? -17.346 1.800 21.942 1.00 79.44 117 GLU A CA 1
ATOM 901 C C . GLU A 1 117 ? -18.485 2.554 21.232 1.00 79.44 117 GLU A C 1
ATOM 903 O O . GLU A 1 117 ? -19.250 3.265 21.879 1.00 79.44 117 GLU A O 1
ATOM 908 N N . LYS A 1 118 ? -18.639 2.378 19.907 1.00 69.75 118 LYS A N 1
ATOM 909 C CA . LYS A 1 118 ? -19.611 3.094 19.057 1.00 69.75 118 LYS A CA 1
ATOM 910 C C . LYS A 1 118 ? -19.482 4.619 19.151 1.00 69.75 118 LYS A C 1
ATOM 912 O O . LYS A 1 118 ? -20.445 5.349 18.911 1.00 69.75 118 LYS A O 1
ATOM 917 N N . THR A 1 119 ? -18.284 5.108 19.458 1.00 67.06 119 THR A N 1
ATOM 918 C CA . THR A 1 119 ? -18.005 6.538 19.572 1.00 67.06 119 THR A CA 1
ATOM 919 C C . THR A 1 119 ? -18.095 7.198 18.193 1.00 67.06 119 THR A C 1
ATOM 921 O O . THR A 1 119 ? -17.588 6.686 17.187 1.00 67.06 119 THR A O 1
ATOM 924 N N . VAL A 1 120 ? -18.763 8.351 18.116 1.00 65.25 120 VAL A N 1
ATOM 925 C CA . VAL A 1 120 ? -18.903 9.110 16.865 1.00 65.25 120 VAL A CA 1
ATOM 926 C C . VAL A 1 120 ? -17.585 9.827 16.575 1.00 65.25 120 VAL A C 1
ATOM 928 O O . VAL A 1 120 ? -17.264 10.831 17.204 1.00 65.25 120 VAL A O 1
ATOM 931 N N . VAL A 1 121 ? -16.809 9.311 15.619 1.00 65.31 121 VAL A N 1
ATOM 932 C CA . VAL A 1 121 ? -15.502 9.864 15.239 1.00 65.31 121 VAL A CA 1
ATOM 933 C C . VAL A 1 121 ? -15.436 10.083 13.730 1.00 65.31 121 VAL A C 1
ATOM 935 O O . VAL A 1 121 ? -15.805 9.213 12.929 1.00 65.31 121 VAL A O 1
ATOM 938 N N . TYR A 1 122 ? -14.945 11.264 13.334 1.00 61.59 122 TYR A N 1
ATOM 939 C CA . TYR A 1 122 ? -14.885 11.694 11.937 1.00 61.59 122 TYR A CA 1
ATOM 940 C C . TYR A 1 122 ? -14.133 10.702 11.037 1.00 61.59 122 TYR A C 1
ATOM 942 O O . TYR A 1 122 ? -12.956 10.371 11.244 1.00 61.59 122 TYR A O 1
ATOM 950 N N . GLY A 1 123 ? -14.819 10.239 9.991 1.00 60.09 123 GLY A N 1
ATOM 951 C CA . GLY A 1 123 ? -14.280 9.319 8.999 1.00 60.09 123 GLY A CA 1
ATOM 952 C C . GLY A 1 123 ? -13.864 7.960 9.561 1.00 60.09 123 GLY A C 1
ATOM 953 O O . GLY A 1 123 ? -13.020 7.326 8.934 1.00 60.09 123 GLY A O 1
ATOM 954 N N . ILE A 1 124 ? -14.333 7.582 10.759 1.00 61.09 124 ILE A N 1
ATOM 955 C CA . ILE A 1 124 ? -14.304 6.209 11.296 1.00 61.09 124 ILE A CA 1
ATOM 956 C C . ILE A 1 124 ? -15.741 5.667 11.311 1.00 61.09 124 ILE A C 1
ATOM 958 O O . ILE A 1 124 ? -16.018 4.673 10.654 1.00 61.09 124 ILE A O 1
ATOM 962 N N . THR A 1 125 ? -16.660 6.356 11.998 1.00 59.69 125 THR A N 1
ATOM 963 C CA . THR A 1 125 ? -18.087 5.980 12.130 1.00 59.69 125 THR A CA 1
ATOM 964 C C . THR A 1 125 ? -19.037 6.955 11.416 1.00 59.69 125 THR A C 1
ATOM 966 O O . THR A 1 125 ? -20.259 6.840 11.494 1.00 59.69 125 THR A O 1
ATOM 969 N N . THR A 1 126 ? -18.476 7.923 10.690 1.00 60.22 126 THR A N 1
ATOM 970 C CA . THR A 1 126 ? -19.192 8.965 9.938 1.00 60.22 126 THR A CA 1
ATOM 971 C C . THR A 1 126 ? -18.682 9.053 8.499 1.00 60.22 126 THR A C 1
ATOM 973 O O . THR A 1 126 ? -17.584 8.578 8.200 1.00 60.22 126 THR A O 1
ATOM 976 N N . GLY A 1 127 ? -19.475 9.661 7.611 1.00 58.16 127 GLY A N 1
ATOM 977 C CA . GLY A 1 127 ? -19.110 9.908 6.213 1.00 58.16 127 GLY A CA 1
ATOM 978 C C . GLY A 1 127 ? -17.985 10.939 6.020 1.00 58.16 127 GLY A C 1
ATOM 979 O O . GLY A 1 127 ? -17.375 11.431 6.970 1.00 58.16 127 GLY A O 1
ATOM 980 N N . PHE A 1 128 ? -17.704 11.283 4.760 1.00 65.25 128 PHE A N 1
ATOM 981 C CA . PHE A 1 128 ? -16.589 12.155 4.360 1.00 65.25 128 PHE A CA 1
ATOM 982 C C . PHE A 1 128 ? -17.075 13.453 3.702 1.00 65.25 128 PHE A C 1
ATOM 984 O O . PHE A 1 128 ? -18.150 13.490 3.101 1.00 65.25 128 PHE A O 1
ATOM 991 N N . GLY A 1 129 ? -16.285 14.527 3.813 1.00 67.12 129 GLY A N 1
ATOM 992 C CA . GLY A 1 129 ? -16.585 15.817 3.180 1.00 67.12 129 GLY A CA 1
ATOM 993 C C . GLY A 1 129 ? -17.946 16.373 3.608 1.00 67.12 129 GLY A C 1
ATOM 994 O O . GLY A 1 129 ? -18.218 16.520 4.800 1.00 67.12 129 GLY A O 1
ATOM 995 N N . LYS A 1 130 ? -18.839 16.626 2.641 1.00 54.97 130 LYS A N 1
ATOM 996 C CA . LYS A 1 130 ? -20.215 17.094 2.899 1.00 54.97 130 LYS A CA 1
ATOM 997 C C . LYS A 1 130 ? -21.023 16.128 3.787 1.00 54.97 130 LYS A C 1
ATOM 999 O O . LYS A 1 130 ? -21.954 16.558 4.461 1.00 54.97 130 LYS A O 1
ATOM 1004 N N . PHE A 1 131 ? -20.633 14.852 3.850 1.00 64.06 131 PHE A N 1
ATOM 1005 C CA . PHE A 1 131 ? -21.273 13.815 4.666 1.00 64.06 131 PHE A CA 1
ATOM 1006 C C . PHE A 1 131 ? -20.595 13.582 6.024 1.00 64.06 131 PHE A C 1
ATOM 1008 O O . PHE A 1 131 ? -20.925 12.616 6.708 1.00 64.06 131 PHE A O 1
ATOM 1015 N N . ALA A 1 132 ? -19.696 14.472 6.464 1.00 61.00 132 ALA A N 1
ATOM 1016 C CA . ALA A 1 132 ? -18.994 14.369 7.751 1.00 61.00 132 ALA A CA 1
ATOM 1017 C C . ALA A 1 132 ? -19.916 14.227 8.980 1.00 61.00 132 ALA A C 1
ATOM 1019 O O . ALA A 1 132 ? -19.486 13.735 10.019 1.00 61.00 132 ALA A O 1
ATOM 1020 N N . ARG A 1 133 ? -21.182 14.656 8.869 1.00 60.91 133 ARG A N 1
ATOM 1021 C CA . ARG A 1 133 ? -22.200 14.573 9.933 1.00 60.91 133 ARG A CA 1
ATOM 1022 C C . ARG A 1 133 ? -23.143 13.373 9.802 1.00 60.91 133 ARG A C 1
ATOM 1024 O O . ARG A 1 133 ? -24.020 13.200 10.638 1.00 60.91 133 ARG A O 1
ATOM 1031 N N . THR A 1 134 ? -23.003 12.566 8.751 1.00 68.12 134 THR A N 1
ATOM 1032 C CA . THR A 1 134 ? -23.852 11.386 8.534 1.00 68.12 134 THR A CA 1
ATOM 1033 C C . THR A 1 134 ? -23.230 10.188 9.236 1.00 68.12 134 THR A C 1
ATOM 1035 O O . THR A 1 134 ? -22.110 9.801 8.902 1.00 68.12 134 THR A O 1
ATOM 1038 N N . VAL A 1 135 ? -23.939 9.613 10.209 1.00 73.12 135 VAL A N 1
ATOM 1039 C CA . VAL A 1 135 ? -23.526 8.376 10.886 1.00 73.12 135 VAL A CA 1
ATOM 1040 C C . VAL A 1 135 ? -23.737 7.203 9.936 1.00 73.12 135 VAL A C 1
ATOM 1042 O O . VAL A 1 135 ? -24.812 7.056 9.355 1.00 73.12 135 VAL A O 1
ATOM 1045 N N . ILE A 1 136 ? -22.709 6.374 9.774 1.00 71.31 136 ILE A N 1
ATOM 1046 C CA . ILE A 1 136 ? -22.750 5.218 8.880 1.00 71.31 136 ILE A CA 1
ATOM 1047 C C . ILE A 1 136 ? -22.923 3.953 9.727 1.00 71.31 136 ILE A C 1
ATOM 1049 O O . ILE A 1 136 ? -22.140 3.741 10.657 1.00 71.31 136 ILE A O 1
ATOM 1053 N N . PRO A 1 137 ? -23.923 3.100 9.435 1.00 76.69 137 PRO A N 1
ATOM 1054 C CA . PRO A 1 137 ? -24.069 1.819 10.113 1.00 76.69 137 PRO A CA 1
ATOM 1055 C C . PRO A 1 137 ? -22.803 0.972 9.976 1.00 76.69 137 PRO A C 1
ATOM 1057 O O . PRO A 1 137 ? -22.221 0.907 8.895 1.00 76.69 137 PRO A O 1
ATOM 1060 N N . VAL A 1 138 ? -22.417 0.268 11.045 1.00 72.00 138 VAL A N 1
ATOM 1061 C CA . VAL A 1 138 ? -21.209 -0.580 11.066 1.00 72.00 138 VAL A CA 1
ATOM 1062 C C . VAL A 1 138 ? -21.208 -1.600 9.922 1.00 72.00 138 VAL A C 1
ATOM 1064 O O . VAL A 1 138 ? -20.181 -1.796 9.281 1.00 72.00 138 VAL A O 1
ATOM 1067 N N . SER A 1 139 ? -22.375 -2.164 9.593 1.00 77.19 139 SER A N 1
ATOM 1068 C CA . SER A 1 139 ? -22.555 -3.115 8.486 1.00 77.19 139 SER A CA 1
ATOM 1069 C C . SER A 1 139 ? -22.259 -2.542 7.095 1.00 77.19 139 SER A C 1
ATOM 1071 O O . SER A 1 139 ? -22.055 -3.308 6.164 1.00 77.19 139 SER A O 1
ATOM 1073 N N . LYS A 1 140 ? -22.228 -1.212 6.941 1.00 79.25 140 LYS A N 1
ATOM 1074 C CA . LYS A 1 140 ? -21.941 -0.523 5.673 1.00 79.25 140 LYS A CA 1
ATOM 1075 C C . LYS A 1 140 ? -20.536 0.074 5.609 1.00 79.25 140 LYS A C 1
ATOM 1077 O O . LYS A 1 140 ? -20.190 0.695 4.608 1.00 79.25 140 LYS A O 1
ATOM 1082 N N . LEU A 1 141 ? -19.722 -0.063 6.661 1.00 73.56 141 LEU A N 1
ATOM 1083 C CA . LEU A 1 141 ? -18.403 0.576 6.708 1.00 73.56 141 LEU A CA 1
ATOM 1084 C C . LEU A 1 141 ? -17.431 -0.007 5.679 1.00 73.56 141 LEU A C 1
ATOM 1086 O O . LEU A 1 141 ? -16.687 0.760 5.072 1.00 73.56 141 LEU A O 1
ATOM 1090 N N . GLU A 1 142 ? -17.458 -1.322 5.457 1.00 75.44 142 GLU A N 1
ATOM 1091 C CA . GLU A 1 142 ? -16.634 -1.987 4.435 1.00 75.44 142 GLU A CA 1
ATOM 1092 C C . GLU A 1 142 ? -17.058 -1.573 3.022 1.00 75.44 142 GLU A C 1
ATOM 1094 O O . GLU A 1 142 ? -16.228 -1.150 2.219 1.00 75.44 142 GLU A O 1
ATOM 1099 N N . GLU A 1 143 ? -18.364 -1.589 2.745 1.00 81.81 143 GLU A N 1
ATOM 1100 C CA . GLU A 1 143 ? -18.914 -1.133 1.465 1.00 81.81 143 GLU A CA 1
ATOM 1101 C C . GLU A 1 143 ? -18.549 0.335 1.191 1.00 81.81 143 GLU A C 1
ATOM 1103 O O . GLU A 1 143 ? -18.137 0.690 0.087 1.00 81.81 143 GLU A O 1
ATOM 1108 N N . LEU A 1 144 ? -18.621 1.190 2.218 1.00 78.06 144 LEU A N 1
ATOM 1109 C CA . LEU A 1 144 ? -18.191 2.582 2.127 1.00 78.06 144 LEU A CA 1
ATOM 1110 C C . LEU A 1 144 ? -16.709 2.696 1.753 1.00 78.06 144 LEU A C 1
ATOM 1112 O O . LEU A 1 144 ? -16.374 3.538 0.927 1.00 78.06 144 LEU A O 1
ATOM 1116 N N . GLN A 1 145 ? -15.828 1.877 2.337 1.00 77.69 145 GLN A N 1
ATOM 1117 C CA . GLN A 1 145 ? -14.405 1.882 1.983 1.00 77.69 145 GLN A CA 1
ATOM 1118 C C . GLN A 1 145 ? -14.216 1.573 0.489 1.00 77.69 145 GLN A C 1
ATOM 1120 O O . GLN A 1 145 ? -13.582 2.351 -0.220 1.00 77.69 145 GLN A O 1
ATOM 1125 N N . VAL A 1 146 ? -14.818 0.490 -0.006 1.00 83.88 146 VAL A N 1
ATOM 1126 C CA . VAL A 1 146 ? -14.710 0.089 -1.420 1.00 83.88 146 VAL A CA 1
ATOM 1127 C C . VAL A 1 146 ? -15.276 1.164 -2.353 1.00 83.88 146 VAL A C 1
ATOM 1129 O O . VAL A 1 146 ? -14.662 1.508 -3.363 1.00 83.88 146 VAL A O 1
ATOM 1132 N N . ASN A 1 147 ? -16.425 1.745 -2.006 1.00 85.94 147 ASN A N 1
ATOM 1133 C CA . ASN A 1 147 ? -17.049 2.785 -2.818 1.00 85.94 147 ASN A CA 1
ATOM 1134 C C . ASN A 1 147 ? -16.211 4.071 -2.872 1.00 85.94 147 ASN A C 1
ATOM 1136 O O . ASN A 1 147 ? -16.201 4.725 -3.914 1.00 85.94 147 ASN A O 1
ATOM 1140 N N . LEU A 1 148 ? -15.474 4.413 -1.808 1.00 83.50 148 LEU A N 1
ATOM 1141 C CA . LEU A 1 148 ? -14.542 5.546 -1.832 1.00 83.50 148 LEU A CA 1
ATOM 1142 C C . LEU A 1 148 ? -13.426 5.312 -2.848 1.00 83.50 148 LEU A C 1
ATOM 1144 O O . LEU A 1 148 ? -13.261 6.157 -3.727 1.00 83.50 148 LEU A O 1
ATOM 1148 N N . VAL A 1 149 ? -12.781 4.140 -2.808 1.00 87.50 149 VAL A N 1
ATOM 1149 C CA . VAL A 1 149 ? -11.742 3.756 -3.782 1.00 87.50 149 VAL A CA 1
ATOM 1150 C C . VAL A 1 149 ? -12.259 3.902 -5.207 1.00 87.50 149 VAL A C 1
ATOM 1152 O O . VAL A 1 149 ? -11.653 4.575 -6.038 1.00 87.50 149 VAL A O 1
ATOM 1155 N N . ARG A 1 150 ? -13.428 3.323 -5.494 1.00 90.25 150 ARG A N 1
ATOM 1156 C CA . ARG A 1 150 ? -14.041 3.398 -6.826 1.00 90.25 150 ARG A CA 1
ATOM 1157 C C . ARG A 1 150 ? -14.350 4.837 -7.241 1.00 90.25 150 ARG A C 1
ATOM 1159 O O . ARG A 1 150 ? -14.074 5.210 -8.376 1.00 90.25 150 ARG A O 1
ATOM 1166 N N . SER A 1 151 ? -14.905 5.644 -6.335 1.00 86.62 151 SER A N 1
ATOM 1167 C CA . SER A 1 151 ? -15.303 7.026 -6.631 1.00 86.62 151 SER A CA 1
ATOM 1168 C C . SER A 1 151 ? -14.116 7.963 -6.867 1.00 86.62 151 SER A C 1
ATOM 1170 O O . SER A 1 151 ? -14.216 8.888 -7.673 1.00 86.62 151 SER A O 1
ATOM 1172 N N . HIS A 1 152 ? -12.988 7.717 -6.196 1.00 85.69 152 HIS A N 1
ATOM 1173 C CA . HIS A 1 152 ? -11.791 8.544 -6.298 1.00 85.69 152 HIS A CA 1
ATOM 1174 C C . HIS A 1 152 ? -10.823 8.075 -7.390 1.00 85.69 152 HIS A C 1
ATOM 1176 O O . HIS A 1 152 ? -9.973 8.863 -7.801 1.00 85.69 152 HIS A O 1
ATOM 1182 N N . SER A 1 153 ? -10.966 6.858 -7.929 1.00 89.31 153 SER A N 1
ATOM 1183 C CA . SER A 1 153 ? -10.204 6.350 -9.083 1.00 89.31 153 SER A CA 1
ATOM 1184 C C . SER A 1 153 ? -10.587 7.027 -10.412 1.00 89.31 153 SER A C 1
ATOM 1186 O O . SER A 1 153 ? -10.906 6.377 -11.405 1.00 89.31 153 SER A O 1
ATOM 1188 N N . SER A 1 154 ? -10.508 8.356 -10.462 1.00 90.12 154 SER A N 1
ATOM 1189 C CA . SER A 1 154 ? -10.846 9.206 -11.613 1.00 90.12 154 SER A CA 1
ATOM 1190 C C . SER A 1 154 ? -9.627 9.676 -12.420 1.00 90.12 154 SER A C 1
ATOM 1192 O O . SER A 1 154 ? -9.771 10.442 -13.372 1.00 90.12 154 SER A O 1
ATOM 1194 N N . ALA A 1 155 ? -8.421 9.220 -12.060 1.00 88.75 155 ALA A N 1
ATOM 1195 C CA . ALA A 1 155 ? -7.197 9.505 -12.805 1.00 88.75 155 ALA A CA 1
ATOM 1196 C C . ALA A 1 155 ? -7.249 8.910 -14.230 1.00 88.75 155 ALA A C 1
ATOM 1198 O O . ALA A 1 155 ? -7.888 7.884 -14.469 1.00 88.75 155 ALA A O 1
ATOM 1199 N N . VAL A 1 156 ? -6.559 9.550 -15.177 1.00 90.19 156 VAL A N 1
ATOM 1200 C CA . VAL A 1 156 ? -6.567 9.210 -16.610 1.00 90.19 156 VAL A CA 1
ATOM 1201 C C . VAL A 1 156 ? -5.160 9.230 -17.210 1.00 90.19 156 VAL A C 1
ATOM 1203 O O . VAL A 1 156 ? -4.207 9.737 -16.619 1.00 90.19 156 VAL A O 1
ATOM 1206 N N . GLY A 1 157 ? -5.025 8.700 -18.424 1.00 89.31 157 GLY A N 1
ATOM 1207 C CA . GLY A 1 157 ? -3.762 8.666 -19.159 1.00 89.31 157 GLY A CA 1
ATOM 1208 C C . GLY A 1 157 ? -3.065 7.310 -19.097 1.00 89.31 157 GLY A C 1
ATOM 1209 O O . GLY A 1 157 ? -3.670 6.291 -18.751 1.00 89.31 157 GLY A O 1
ATOM 1210 N N . LYS A 1 158 ? -1.791 7.301 -19.501 1.00 92.12 158 LYS A N 1
ATOM 1211 C CA . LYS A 1 158 ? -0.971 6.085 -19.533 1.00 92.12 158 LYS A CA 1
ATOM 1212 C C . LYS A 1 158 ? -0.668 5.612 -18.108 1.00 92.12 158 LYS A C 1
ATOM 1214 O O . LYS A 1 158 ? -0.595 6.450 -17.207 1.00 92.12 158 LYS A O 1
ATOM 1219 N N . PRO A 1 159 ? -0.487 4.299 -17.886 1.00 92.75 159 PRO A N 1
ATOM 1220 C CA . PRO A 1 159 ? -0.062 3.826 -16.581 1.00 92.75 159 PRO A CA 1
ATOM 1221 C C . PRO A 1 159 ? 1.353 4.311 -16.270 1.00 92.75 159 PRO A C 1
ATOM 1223 O O . PRO A 1 159 ? 2.202 4.389 -17.163 1.00 92.75 159 PRO A O 1
ATOM 1226 N N . LEU A 1 160 ? 1.626 4.544 -14.988 1.00 91.25 160 LEU A N 1
ATOM 1227 C CA . LEU A 1 160 ? 2.984 4.650 -14.480 1.00 91.25 160 LEU A CA 1
ATOM 1228 C C . LEU A 1 160 ? 3.793 3.436 -14.935 1.00 91.25 160 LEU A C 1
ATOM 1230 O O . LEU A 1 160 ? 3.331 2.292 -14.874 1.00 91.25 160 LEU A O 1
ATOM 1234 N N . ILE A 1 161 ? 5.035 3.686 -15.346 1.00 92.00 161 ILE A N 1
ATOM 1235 C CA . ILE A 1 161 ? 5.977 2.602 -15.614 1.00 92.00 161 ILE A CA 1
ATOM 1236 C C . ILE A 1 161 ? 6.161 1.751 -14.342 1.00 92.00 161 ILE A C 1
ATOM 1238 O O . ILE A 1 161 ? 6.127 2.310 -13.236 1.00 92.00 161 ILE A O 1
ATOM 1242 N N . PRO A 1 162 ? 6.387 0.427 -14.464 1.00 91.75 162 PRO A N 1
ATOM 1243 C CA . PRO A 1 162 ? 6.508 -0.478 -13.319 1.00 91.75 162 PRO A CA 1
ATOM 1244 C C . PRO A 1 162 ? 7.453 0.025 -12.222 1.00 91.75 162 PRO A C 1
ATOM 1246 O O . PRO A 1 162 ? 7.134 -0.052 -11.040 1.00 91.75 162 PRO A O 1
ATOM 1249 N N . GLU A 1 163 ? 8.583 0.617 -12.605 1.00 92.50 163 GLU A N 1
ATOM 1250 C CA . GLU A 1 163 ? 9.573 1.156 -11.668 1.00 92.50 163 GLU A CA 1
ATOM 1251 C C . GLU A 1 163 ? 8.985 2.261 -10.777 1.00 92.50 163 GLU A C 1
ATOM 1253 O O . GLU A 1 163 ? 9.124 2.211 -9.555 1.00 92.50 163 GLU A O 1
ATOM 1258 N N . ARG A 1 164 ? 8.247 3.213 -11.364 1.00 91.75 164 ARG A N 1
ATOM 1259 C CA . ARG A 1 164 ? 7.590 4.308 -10.631 1.00 91.75 164 ARG A CA 1
ATOM 1260 C C . ARG A 1 164 ? 6.421 3.815 -9.786 1.00 91.75 164 ARG A C 1
ATOM 1262 O O . ARG A 1 164 ? 6.280 4.255 -8.649 1.00 91.75 164 ARG A O 1
ATOM 1269 N N . CYS A 1 165 ? 5.610 2.887 -10.300 1.00 93.31 165 CYS A N 1
ATOM 1270 C CA . CYS A 1 165 ? 4.520 2.289 -9.520 1.00 93.31 165 CYS A CA 1
ATOM 1271 C C . CYS A 1 165 ? 5.070 1.531 -8.299 1.00 93.31 165 CYS A C 1
ATOM 1273 O O . CYS A 1 165 ? 4.554 1.654 -7.188 1.00 93.31 165 CYS A O 1
ATOM 1275 N N . ARG A 1 166 ? 6.196 0.829 -8.468 1.00 94.69 166 ARG A N 1
ATOM 1276 C CA . ARG A 1 166 ? 6.887 0.147 -7.373 1.00 94.69 166 ARG A CA 1
ATOM 1277 C C . ARG A 1 166 ? 7.440 1.131 -6.338 1.00 94.69 166 ARG A C 1
ATOM 1279 O O . ARG A 1 166 ? 7.269 0.896 -5.146 1.00 94.69 166 ARG A O 1
ATOM 1286 N N . MET A 1 167 ? 8.027 2.253 -6.757 1.00 94.31 167 MET A N 1
ATOM 1287 C CA . MET A 1 167 ? 8.445 3.322 -5.834 1.00 94.31 167 MET A CA 1
ATOM 1288 C C . MET A 1 167 ? 7.258 3.917 -5.061 1.00 94.31 167 MET A C 1
ATOM 1290 O O . MET A 1 167 ? 7.326 4.049 -3.841 1.00 94.31 167 MET A O 1
ATOM 1294 N N . LEU A 1 168 ? 6.152 4.219 -5.750 1.00 92.62 168 LEU A N 1
ATOM 1295 C CA . LEU A 1 168 ? 4.917 4.721 -5.140 1.00 92.62 168 LEU A CA 1
ATOM 1296 C C . LEU A 1 168 ? 4.396 3.759 -4.059 1.00 92.62 168 LEU A C 1
ATOM 1298 O O . LEU A 1 168 ? 4.100 4.182 -2.940 1.00 92.62 168 LEU A O 1
ATOM 1302 N N . LEU A 1 169 ? 4.348 2.459 -4.362 1.00 94.00 169 LEU A N 1
ATOM 1303 C CA . LEU A 1 169 ? 3.906 1.434 -3.420 1.00 94.00 169 LEU A CA 1
ATOM 1304 C C . LEU A 1 169 ? 4.870 1.284 -2.229 1.00 94.00 169 LEU A C 1
ATOM 1306 O O . LEU A 1 169 ? 4.419 1.198 -1.088 1.00 94.00 169 LEU A O 1
ATOM 1310 N N . ALA A 1 170 ? 6.186 1.325 -2.461 1.00 95.62 170 ALA A N 1
ATOM 1311 C CA . ALA A 1 170 ? 7.191 1.302 -1.395 1.00 95.62 170 ALA A CA 1
ATOM 1312 C C . ALA A 1 170 ? 7.057 2.493 -0.431 1.00 95.62 170 ALA A C 1
ATOM 1314 O O . ALA A 1 170 ? 7.071 2.307 0.787 1.00 95.62 170 ALA A O 1
ATOM 1315 N N . LEU A 1 171 ? 6.873 3.708 -0.960 1.00 94.56 171 LEU A N 1
ATOM 1316 C CA . LEU A 1 171 ? 6.632 4.901 -0.144 1.00 94.56 171 LEU A CA 1
ATOM 1317 C C . LEU A 1 171 ? 5.354 4.765 0.678 1.00 94.56 171 LEU A C 1
ATOM 1319 O O . LEU A 1 171 ? 5.356 5.066 1.872 1.00 94.56 171 LEU A O 1
ATOM 1323 N N . ARG A 1 172 ? 4.280 4.259 0.065 1.00 92.00 172 ARG A N 1
ATOM 1324 C CA . ARG A 1 172 ? 3.009 4.013 0.751 1.00 92.00 172 ARG A CA 1
ATOM 1325 C C . ARG A 1 172 ? 3.188 3.039 1.915 1.00 92.00 172 ARG A C 1
ATOM 1327 O O . ARG A 1 172 ? 2.710 3.327 3.011 1.00 92.00 172 ARG A O 1
ATOM 1334 N N . ILE A 1 173 ? 3.915 1.939 1.711 1.00 94.81 173 ILE A N 1
ATOM 1335 C CA . ILE A 1 173 ? 4.237 0.971 2.771 1.00 94.81 173 ILE A CA 1
ATOM 1336 C C . ILE A 1 173 ? 5.043 1.642 3.889 1.00 94.81 173 ILE A C 1
ATOM 1338 O O . ILE A 1 173 ? 4.699 1.487 5.059 1.00 94.81 173 ILE A O 1
ATOM 1342 N N . ASN A 1 174 ? 6.070 2.427 3.552 1.00 95.50 174 ASN A N 1
ATOM 1343 C CA . ASN A 1 174 ? 6.896 3.115 4.546 1.00 95.50 174 ASN A CA 1
ATOM 1344 C C . ASN A 1 174 ? 6.072 4.103 5.392 1.00 95.50 174 ASN A C 1
ATOM 1346 O O . ASN A 1 174 ? 6.149 4.104 6.616 1.00 95.50 174 ASN A O 1
ATOM 1350 N N . VAL A 1 175 ? 5.204 4.902 4.766 1.00 92.56 175 VAL A N 1
ATOM 1351 C CA . VAL A 1 175 ? 4.314 5.825 5.492 1.00 92.56 175 VAL A CA 1
ATOM 1352 C C . VAL A 1 175 ? 3.364 5.068 6.425 1.00 92.56 175 VAL A C 1
ATOM 1354 O O . VAL A 1 175 ? 3.145 5.499 7.558 1.00 92.56 175 VAL A O 1
ATOM 1357 N N . LEU A 1 176 ? 2.820 3.931 5.984 1.00 91.25 176 LEU A N 1
ATOM 1358 C CA . LEU A 1 176 ? 1.945 3.092 6.808 1.00 91.25 176 LEU A CA 1
ATOM 1359 C C . LEU A 1 176 ? 2.698 2.452 7.987 1.00 91.25 176 LEU A C 1
ATOM 1361 O O . LEU A 1 176 ? 2.134 2.354 9.078 1.00 91.25 176 LEU A O 1
ATOM 1365 N N . ALA A 1 177 ? 3.976 2.106 7.806 1.00 94.25 177 ALA A N 1
ATOM 1366 C CA . ALA A 1 177 ? 4.837 1.535 8.843 1.00 94.25 177 ALA A CA 1
ATOM 1367 C C . ALA A 1 177 ? 5.084 2.479 10.037 1.00 94.25 177 ALA A C 1
ATOM 1369 O O . ALA A 1 177 ? 5.397 2.005 11.128 1.00 94.25 177 ALA A O 1
ATOM 1370 N N . LYS A 1 178 ? 4.863 3.798 9.884 1.00 92.75 178 LYS A N 1
ATOM 1371 C CA . LYS A 1 178 ? 4.947 4.765 10.996 1.00 92.75 178 LYS A CA 1
ATOM 1372 C C . LYS A 1 178 ? 3.945 4.487 12.126 1.00 92.75 178 LYS A C 1
ATOM 1374 O O . LYS A 1 178 ? 4.169 4.929 13.248 1.00 92.75 178 LYS A O 1
ATOM 1379 N N . GLY A 1 179 ? 2.837 3.788 11.850 1.00 87.81 179 GLY A N 1
ATOM 1380 C CA . GLY A 1 179 ? 1.852 3.420 12.875 1.00 87.81 179 GLY A CA 1
ATOM 1381 C C . GLY A 1 179 ? 0.931 4.560 13.328 1.00 87.81 179 GLY A C 1
ATOM 1382 O O . GLY A 1 179 ? 0.454 4.559 14.458 1.00 87.81 179 GLY A O 1
ATOM 1383 N N . TYR A 1 180 ? 0.637 5.527 12.456 1.00 86.25 180 TYR A N 1
ATOM 1384 C CA . TYR A 1 180 ? -0.345 6.598 12.723 1.00 86.25 180 TYR A CA 1
ATOM 1385 C C . TYR A 1 180 ? -1.596 6.515 11.833 1.00 86.25 180 TYR A C 1
ATOM 1387 O O . TYR A 1 180 ? -2.467 7.386 11.875 1.00 86.25 180 TYR A O 1
ATOM 1395 N N . SER A 1 181 ? -1.686 5.478 10.998 1.00 79.81 181 SER A N 1
ATOM 1396 C CA . SER A 1 181 ? -2.792 5.277 10.062 1.00 79.81 181 SER A CA 1
ATOM 1397 C C . SER A 1 181 ? -3.959 4.500 10.672 1.00 79.81 181 SER A C 1
ATOM 1399 O O . SER A 1 181 ? -5.093 4.734 10.272 1.00 79.81 181 SER A O 1
ATOM 1401 N N . GLY A 1 182 ? -3.723 3.594 11.624 1.00 82.50 182 GLY A N 1
ATOM 1402 C CA . GLY A 1 182 ? -4.745 2.643 12.072 1.00 82.50 182 GLY A CA 1
ATOM 1403 C C . GLY A 1 182 ? -5.036 1.517 11.066 1.00 82.50 182 GLY A C 1
ATOM 1404 O O . GLY A 1 182 ? -6.075 0.861 11.159 1.00 82.50 182 GLY A O 1
ATOM 1405 N N . ILE A 1 183 ? -4.140 1.297 10.094 1.00 88.38 183 ILE A N 1
ATOM 1406 C CA . ILE A 1 183 ? -4.184 0.111 9.229 1.00 88.38 183 ILE A CA 1
ATOM 1407 C C . ILE A 1 183 ? -3.906 -1.146 10.056 1.00 88.38 183 ILE A C 1
ATOM 1409 O O . ILE A 1 183 ? -3.084 -1.118 10.974 1.00 88.38 183 ILE A O 1
ATOM 1413 N N . SER A 1 184 ? -4.570 -2.254 9.742 1.00 89.44 184 SER A N 1
ATOM 1414 C CA . SER A 1 184 ? -4.255 -3.528 10.370 1.00 89.44 184 SER A CA 1
ATOM 1415 C C . SER A 1 184 ? -2.914 -4.068 9.864 1.00 89.44 184 SER A C 1
ATOM 1417 O O . SER A 1 184 ? -2.538 -3.887 8.702 1.00 89.44 184 SER A O 1
ATOM 1419 N N . LEU A 1 185 ? -2.173 -4.746 10.747 1.00 92.69 185 LEU A N 1
ATOM 1420 C CA . LEU A 1 185 ? -0.896 -5.358 10.372 1.00 92.69 185 LEU A CA 1
ATOM 1421 C C . LEU A 1 185 ? -1.079 -6.410 9.268 1.00 92.69 185 LEU A C 1
ATOM 1423 O O . LEU A 1 185 ? -0.216 -6.547 8.410 1.00 92.69 185 LEU A O 1
ATOM 1427 N N . GLU A 1 186 ? -2.205 -7.120 9.280 1.00 92.75 186 GLU A N 1
ATOM 1428 C CA . GLU A 1 186 ? -2.595 -8.081 8.246 1.00 92.75 186 GLU A CA 1
ATOM 1429 C C . GLU A 1 186 ? -2.692 -7.414 6.868 1.00 92.75 186 GLU A C 1
ATOM 1431 O O . GLU A 1 186 ? -1.991 -7.825 5.946 1.00 92.75 186 GLU A O 1
ATOM 1436 N N . THR A 1 187 ? -3.470 -6.330 6.753 1.00 91.19 187 THR A N 1
ATOM 1437 C CA . THR A 1 187 ? -3.607 -5.547 5.514 1.00 91.19 187 THR A CA 1
ATOM 1438 C C . THR A 1 187 ? -2.238 -5.054 5.034 1.00 91.19 187 THR A C 1
ATOM 1440 O O . THR A 1 187 ? -1.890 -5.200 3.865 1.00 91.19 187 THR A O 1
ATOM 1443 N N . LEU A 1 188 ? -1.406 -4.512 5.934 1.00 93.56 188 LEU A N 1
ATOM 1444 C CA . LEU A 1 188 ? -0.072 -4.026 5.567 1.00 93.56 188 LEU A CA 1
ATOM 1445 C C . LEU A 1 188 ? 0.852 -5.157 5.081 1.00 93.56 188 LEU A C 1
ATOM 1447 O O . LEU A 1 188 ? 1.611 -4.956 4.132 1.00 93.56 188 LEU A O 1
ATOM 1451 N N . LYS A 1 189 ? 0.776 -6.347 5.689 1.00 95.00 189 LYS A N 1
ATOM 1452 C CA . LYS A 1 189 ? 1.529 -7.530 5.248 1.00 95.00 189 LYS A CA 1
ATOM 1453 C C . LYS A 1 189 ? 1.087 -7.998 3.863 1.00 95.00 189 LYS A C 1
ATOM 1455 O O . LYS A 1 189 ? 1.955 -8.223 3.028 1.00 95.00 189 LYS A O 1
ATOM 1460 N N . GLN A 1 190 ? -0.215 -8.026 3.574 1.00 94.38 190 GLN A N 1
ATOM 1461 C CA . GLN A 1 190 ? -0.723 -8.344 2.232 1.00 94.38 190 GLN A CA 1
ATOM 1462 C C . GLN A 1 190 ? -0.200 -7.363 1.174 1.00 94.38 190 GLN A C 1
ATOM 1464 O O . GLN A 1 190 ? 0.258 -7.770 0.109 1.00 94.38 190 GLN A O 1
ATOM 1469 N N . VAL A 1 191 ? -0.189 -6.061 1.477 1.00 94.50 191 VAL A N 1
ATOM 1470 C CA . VAL A 1 191 ? 0.368 -5.046 0.565 1.00 94.50 191 VAL A CA 1
ATOM 1471 C C . VAL A 1 191 ? 1.869 -5.273 0.320 1.00 94.50 191 VAL A C 1
ATOM 1473 O O . VAL A 1 191 ? 2.345 -5.121 -0.806 1.00 94.50 191 VAL A O 1
ATOM 1476 N N . ILE A 1 192 ? 2.621 -5.677 1.349 1.00 96.38 192 ILE A N 1
ATOM 1477 C CA . ILE A 1 192 ? 4.041 -6.039 1.221 1.00 96.38 192 ILE A CA 1
ATOM 1478 C C . ILE A 1 192 ? 4.223 -7.304 0.373 1.00 96.38 192 ILE A C 1
ATOM 1480 O O . ILE A 1 192 ? 5.146 -7.358 -0.438 1.00 96.38 192 ILE A O 1
ATOM 1484 N N . GLU A 1 193 ? 3.360 -8.309 0.518 1.00 95.81 193 GLU A N 1
ATOM 1485 C CA . GLU A 1 193 ? 3.383 -9.521 -0.308 1.00 95.81 193 GLU A CA 1
ATOM 1486 C C . GLU A 1 193 ? 3.138 -9.195 -1.786 1.00 95.81 193 GLU A C 1
ATOM 1488 O O . GLU A 1 193 ? 3.914 -9.625 -2.641 1.00 95.81 193 GLU A O 1
ATOM 1493 N N . VAL A 1 194 ? 2.145 -8.347 -2.081 1.00 95.25 194 VAL A N 1
ATOM 1494 C CA . VAL A 1 194 ? 1.880 -7.831 -3.434 1.00 95.25 194 VAL A CA 1
ATOM 1495 C C . VAL A 1 194 ? 3.104 -7.101 -3.999 1.00 95.25 194 VAL A C 1
ATOM 1497 O O . VAL A 1 194 ? 3.534 -7.383 -5.123 1.00 95.25 194 VAL A O 1
ATOM 1500 N N . PHE A 1 195 ? 3.729 -6.219 -3.209 1.00 95.94 195 PHE A N 1
ATOM 1501 C CA . PHE A 1 195 ? 4.966 -5.538 -3.602 1.00 95.94 195 PHE A CA 1
ATOM 1502 C C . PHE A 1 195 ? 6.099 -6.533 -3.899 1.00 95.94 195 PHE A C 1
ATOM 1504 O O . PHE A 1 195 ? 6.784 -6.425 -4.921 1.00 95.94 195 PHE A O 1
ATOM 1511 N N . ASN A 1 196 ? 6.299 -7.516 -3.020 1.00 95.94 196 ASN A N 1
ATOM 1512 C CA . ASN A 1 196 ? 7.371 -8.504 -3.129 1.00 95.94 196 ASN A CA 1
ATOM 1513 C C . ASN A 1 196 ? 7.187 -9.427 -4.338 1.00 95.94 196 ASN A C 1
ATOM 1515 O O . ASN A 1 196 ? 8.179 -9.787 -4.971 1.00 95.94 196 ASN A O 1
ATOM 1519 N N . ALA A 1 197 ? 5.940 -9.731 -4.706 1.00 93.94 197 ALA A N 1
ATOM 1520 C CA . ALA A 1 197 ? 5.582 -10.446 -5.929 1.00 93.94 197 ALA A CA 1
ATOM 1521 C C . ALA A 1 197 ? 5.677 -9.576 -7.198 1.00 93.94 197 ALA A C 1
ATOM 1523 O O . ALA A 1 197 ? 5.464 -10.067 -8.303 1.00 93.94 197 ALA A O 1
ATOM 1524 N N . SER A 1 198 ? 5.996 -8.280 -7.062 1.00 94.06 198 SER A N 1
ATOM 1525 C CA . SER A 1 198 ? 6.020 -7.311 -8.170 1.00 94.06 198 SER A CA 1
ATOM 1526 C C . SER A 1 198 ? 4.695 -7.248 -8.938 1.00 94.06 198 SER A C 1
ATOM 1528 O O . SER A 1 198 ? 4.671 -7.043 -10.150 1.00 94.06 198 SER A O 1
ATOM 1530 N N . CYS A 1 199 ? 3.599 -7.414 -8.203 1.00 95.12 199 CYS A N 1
ATOM 1531 C CA . CYS A 1 199 ? 2.236 -7.217 -8.661 1.00 95.12 199 CYS A CA 1
ATOM 1532 C C . CYS A 1 199 ? 1.892 -5.728 -8.493 1.00 95.12 199 CYS A C 1
ATOM 1534 O O . CYS A 1 199 ? 1.781 -5.232 -7.377 1.00 95.12 199 CYS A O 1
ATOM 1536 N N . LEU A 1 200 ? 1.824 -4.983 -9.596 1.00 95.62 200 LEU A N 1
ATOM 1537 C CA . LEU A 1 200 ? 1.809 -3.517 -9.593 1.00 95.62 200 LEU A CA 1
ATOM 1538 C C . LEU A 1 200 ? 0.501 -2.966 -10.172 1.00 95.62 200 LEU A C 1
ATOM 1540 O O . LEU A 1 200 ? 0.253 -3.164 -11.365 1.00 95.62 200 LEU A O 1
ATOM 1544 N N . PRO A 1 201 ? -0.342 -2.286 -9.373 1.00 95.75 201 PRO A N 1
ATOM 1545 C CA . PRO A 1 201 ? -1.606 -1.725 -9.846 1.00 95.75 201 PRO A CA 1
ATOM 1546 C C . PRO A 1 201 ? -1.451 -0.778 -11.041 1.00 95.75 201 PRO A C 1
ATOM 1548 O O . PRO A 1 201 ? -0.439 -0.086 -11.193 1.00 95.75 201 PRO A O 1
ATOM 1551 N N . TYR A 1 202 ? -2.482 -0.723 -11.883 1.00 95.19 202 TYR A N 1
ATOM 1552 C CA . TYR A 1 202 ? -2.597 0.270 -12.946 1.00 95.19 202 TYR A CA 1
ATOM 1553 C C . TYR A 1 202 ? -2.868 1.639 -12.329 1.00 95.19 202 TYR A C 1
ATOM 1555 O O . TYR A 1 202 ? -3.979 1.920 -11.900 1.00 95.19 202 TYR A O 1
ATOM 1563 N N . VAL A 1 203 ? -1.848 2.493 -12.296 1.00 93.69 203 VAL A N 1
ATOM 1564 C CA . VAL A 1 203 ? -1.953 3.862 -11.781 1.00 93.69 203 VAL A CA 1
ATOM 1565 C C . VAL A 1 203 ? -1.787 4.835 -12.945 1.00 93.69 203 VAL A C 1
ATOM 1567 O O . VAL A 1 203 ? -0.690 4.897 -13.498 1.00 93.69 203 VAL A O 1
ATOM 1570 N N . PRO A 1 204 ? -2.828 5.578 -13.357 1.00 91.81 204 PRO A N 1
ATOM 1571 C CA . PRO A 1 204 ? -2.717 6.555 -14.436 1.00 91.81 204 PRO A CA 1
ATOM 1572 C C . PRO A 1 204 ? -1.813 7.739 -14.065 1.00 91.81 204 PRO A C 1
ATOM 1574 O O . PRO A 1 204 ? -1.779 8.179 -12.917 1.00 91.81 204 PRO A O 1
ATOM 1577 N N . GLU A 1 205 ? -1.098 8.283 -15.050 1.00 85.81 205 GLU A N 1
ATOM 1578 C CA . GLU A 1 205 ? -0.118 9.357 -14.848 1.00 85.81 205 GLU A CA 1
ATOM 1579 C C . GLU A 1 205 ? -0.730 10.749 -14.578 1.00 85.81 205 GLU A C 1
ATOM 1581 O O . GLU A 1 205 ? -0.035 11.612 -14.044 1.00 85.81 205 GLU A O 1
ATOM 1586 N N . LYS A 1 206 ? -2.010 10.987 -14.921 1.00 82.69 206 LYS A N 1
ATOM 1587 C CA . LYS A 1 206 ? -2.697 12.285 -14.752 1.00 82.69 206 LYS A CA 1
ATOM 1588 C C . LYS A 1 206 ? -3.904 12.165 -13.828 1.00 82.69 206 LYS A C 1
ATOM 1590 O O . LYS A 1 206 ? -4.623 11.177 -13.884 1.00 82.69 206 LYS A O 1
ATOM 1595 N N . GLY A 1 207 ? -4.195 13.208 -13.053 1.00 72.94 207 GLY A N 1
ATOM 1596 C CA . GLY A 1 207 ? -5.400 13.267 -12.206 1.00 72.94 207 GLY A CA 1
ATOM 1597 C C . GLY A 1 207 ? -5.164 13.751 -10.777 1.00 72.94 207 GLY A C 1
ATOM 1598 O O . GLY A 1 207 ? -6.112 13.839 -10.005 1.00 72.94 207 GLY A O 1
ATOM 1599 N N . THR A 1 208 ? -3.923 14.080 -10.413 1.00 69.69 208 THR A N 1
ATOM 1600 C CA . THR A 1 208 ? -3.628 14.797 -9.167 1.00 69.69 208 THR A CA 1
ATOM 1601 C C . THR A 1 208 ? -3.706 16.307 -9.389 1.00 69.69 208 THR A C 1
ATOM 1603 O O . THR A 1 208 ? -3.250 16.812 -10.414 1.00 69.69 208 THR A O 1
ATOM 1606 N N . VAL A 1 209 ? -4.289 17.027 -8.430 1.00 61.97 209 VAL A N 1
ATOM 1607 C CA . VAL A 1 209 ? -4.357 18.501 -8.417 1.00 61.97 209 VAL A CA 1
ATOM 1608 C C . VAL A 1 209 ? -3.309 19.124 -7.488 1.00 61.97 209 VAL A C 1
ATOM 1610 O O . VAL A 1 209 ? -3.329 20.328 -7.264 1.00 61.97 209 VAL A O 1
ATOM 1613 N N . GLY A 1 210 ? -2.407 18.319 -6.906 1.00 57.09 210 GLY A N 1
ATOM 1614 C CA . GLY A 1 210 ? -1.266 18.784 -6.102 1.00 57.09 210 GLY A CA 1
ATOM 1615 C C . GLY A 1 210 ? -1.598 19.510 -4.787 1.00 57.09 210 GLY A C 1
ATOM 1616 O O . GLY A 1 210 ? -0.690 19.790 -4.014 1.00 57.09 210 GLY A O 1
ATOM 1617 N N . ALA A 1 211 ? -2.872 19.800 -4.502 1.00 46.22 211 ALA A N 1
ATOM 1618 C CA . ALA A 1 211 ? -3.283 20.620 -3.360 1.00 46.22 211 ALA A CA 1
ATOM 1619 C C . ALA A 1 211 ? -3.670 19.814 -2.102 1.00 46.22 211 ALA A C 1
ATOM 1621 O O . ALA A 1 211 ? -3.505 20.311 -0.992 1.00 46.22 211 ALA A O 1
ATOM 1622 N N . SER A 1 212 ? -4.174 18.578 -2.244 1.00 46.91 212 SER A N 1
ATOM 1623 C CA . SER A 1 212 ? -4.709 17.783 -1.117 1.00 46.91 212 SER A CA 1
ATOM 1624 C C . SER A 1 212 ? -4.283 16.307 -1.113 1.00 46.91 212 SER A C 1
ATOM 1626 O O . SER A 1 212 ? -4.983 15.454 -0.570 1.00 46.91 212 SER A O 1
ATOM 1628 N N . GLY A 1 213 ? -3.119 16.007 -1.693 1.00 55.75 213 GLY A N 1
ATOM 1629 C CA . GLY A 1 213 ? -2.590 14.648 -1.826 1.00 55.75 213 GLY A CA 1
ATOM 1630 C C . GLY A 1 213 ? -2.974 13.988 -3.148 1.00 55.75 213 GLY A C 1
ATOM 1631 O O . GLY A 1 213 ? -3.928 14.392 -3.814 1.00 55.75 213 GLY A O 1
ATOM 1632 N N . ASP A 1 214 ? -2.209 12.971 -3.537 1.00 73.06 214 ASP A N 1
ATOM 1633 C CA . ASP A 1 214 ? -2.393 12.221 -4.784 1.00 73.06 214 ASP A CA 1
ATOM 1634 C C . ASP A 1 214 ? -3.560 11.235 -4.689 1.00 73.06 214 ASP A C 1
ATOM 1636 O O . ASP A 1 214 ? -3.404 10.035 -4.906 1.00 73.06 214 ASP A O 1
ATOM 1640 N N . LEU A 1 215 ? -4.739 11.758 -4.348 1.00 78.69 215 LEU A N 1
ATOM 1641 C CA . LEU A 1 215 ? -5.920 10.974 -4.018 1.00 78.69 215 LEU A CA 1
ATOM 1642 C C . LEU A 1 215 ? -6.292 10.035 -5.163 1.00 78.69 215 LEU A C 1
ATOM 1644 O O . LEU A 1 215 ? -6.357 8.828 -4.960 1.00 78.69 215 LEU A O 1
ATOM 1648 N N . ALA A 1 216 ? -6.472 10.560 -6.378 1.00 85.94 216 ALA A N 1
ATOM 1649 C CA . ALA A 1 216 ? -6.915 9.733 -7.494 1.00 85.94 216 ALA A CA 1
ATOM 1650 C C . ALA A 1 216 ? -5.896 8.637 -7.871 1.00 85.94 216 ALA A C 1
ATOM 1652 O O . ALA A 1 216 ? -6.290 7.480 -8.017 1.00 85.94 216 ALA A O 1
ATOM 1653 N N . PRO A 1 217 ? -4.585 8.920 -7.947 1.00 87.75 217 PRO A N 1
ATOM 1654 C CA . PRO A 1 217 ? -3.597 7.878 -8.230 1.00 87.75 217 PRO A CA 1
ATOM 1655 C C . PRO A 1 217 ? -3.401 6.863 -7.094 1.00 87.75 217 PRO A C 1
ATOM 1657 O O . PRO A 1 217 ? -3.202 5.680 -7.367 1.00 87.75 217 PRO A O 1
ATOM 1660 N N . LEU A 1 218 ? -3.515 7.279 -5.828 1.00 88.38 218 LEU A N 1
ATOM 1661 C CA . LEU A 1 218 ? -3.514 6.356 -4.686 1.00 88.38 218 LEU A CA 1
ATOM 1662 C C . LEU A 1 218 ? -4.791 5.511 -4.614 1.00 88.38 218 LEU A C 1
ATOM 1664 O O . LEU A 1 218 ? -4.732 4.361 -4.182 1.00 88.38 218 LEU A O 1
ATOM 1668 N N . SER A 1 219 ? -5.916 6.038 -5.094 1.00 89.75 219 SER A N 1
ATOM 1669 C CA . SER A 1 219 ? -7.164 5.279 -5.233 1.00 89.75 219 SER A CA 1
ATOM 1670 C C . SER A 1 219 ? -7.019 4.208 -6.308 1.00 89.75 219 SER A C 1
ATOM 1672 O O . SER A 1 219 ? -7.373 3.059 -6.078 1.0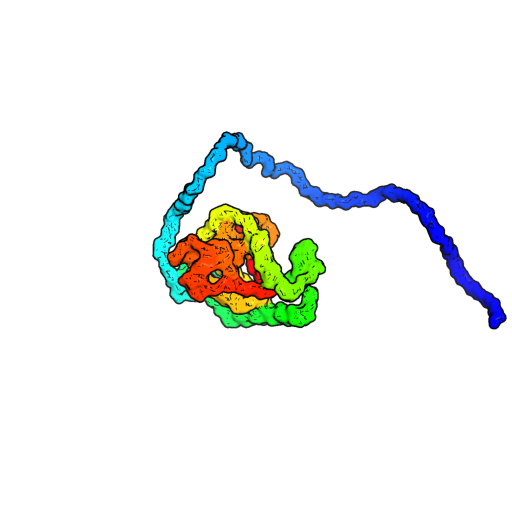0 89.75 219 SER A O 1
ATOM 1674 N N . HIS A 1 220 ? -6.382 4.523 -7.441 1.00 92.44 220 HIS A N 1
ATOM 1675 C CA . HIS A 1 220 ? -6.040 3.518 -8.458 1.00 92.44 220 HIS A CA 1
ATOM 1676 C C . HIS A 1 220 ? -5.064 2.455 -7.931 1.00 92.44 220 HIS A C 1
ATOM 1678 O O . HIS A 1 220 ? -5.197 1.273 -8.249 1.00 92.44 220 HIS A O 1
ATOM 1684 N N . LEU A 1 221 ? -4.123 2.849 -7.066 1.00 92.75 221 LEU A N 1
ATOM 1685 C CA . LEU A 1 221 ? -3.252 1.908 -6.362 1.00 92.75 221 LEU A CA 1
ATOM 1686 C C . LEU A 1 221 ? -4.069 0.967 -5.457 1.00 92.75 221 LEU A C 1
ATOM 1688 O O . LEU A 1 221 ? -3.883 -0.247 -5.516 1.00 92.75 221 LEU A O 1
ATOM 1692 N N . ALA A 1 222 ? -4.999 1.507 -4.663 1.00 91.38 222 ALA A N 1
ATOM 1693 C CA . ALA A 1 222 ? -5.900 0.722 -3.817 1.00 91.38 222 ALA A CA 1
ATOM 1694 C C . ALA A 1 222 ? -6.829 -0.186 -4.637 1.00 91.38 222 ALA A C 1
ATOM 1696 O O . ALA A 1 222 ? -7.039 -1.334 -4.257 1.00 91.38 222 ALA A O 1
ATOM 1697 N N . LEU A 1 223 ? -7.332 0.299 -5.777 1.00 93.50 223 LEU A N 1
ATOM 1698 C CA . LEU A 1 223 ? -8.237 -0.424 -6.671 1.00 93.50 223 LEU A CA 1
ATOM 1699 C C . LEU A 1 223 ? -7.611 -1.749 -7.132 1.00 93.50 223 LEU A C 1
ATOM 1701 O O . LEU A 1 223 ? -8.232 -2.801 -7.001 1.00 93.50 223 LEU A O 1
ATOM 1705 N N . GLY A 1 224 ? -6.345 -1.719 -7.561 1.00 93.75 224 GLY A N 1
ATOM 1706 C CA . GLY A 1 224 ? -5.615 -2.939 -7.918 1.00 93.75 224 GLY A CA 1
ATOM 1707 C C . GLY A 1 224 ? -5.392 -3.885 -6.734 1.00 93.75 224 GLY A C 1
ATOM 1708 O O . GLY A 1 224 ? -5.503 -5.099 -6.888 1.00 93.75 224 GLY A O 1
ATOM 1709 N N . LEU A 1 225 ? -5.123 -3.349 -5.538 1.00 93.62 225 LEU A N 1
ATOM 1710 C CA . LEU A 1 225 ? -4.907 -4.156 -4.329 1.00 93.62 225 LEU A CA 1
ATOM 1711 C C . LEU A 1 225 ? -6.166 -4.900 -3.876 1.00 93.62 225 LEU A C 1
ATOM 1713 O O . LEU A 1 225 ? -6.065 -6.032 -3.407 1.00 93.62 225 LEU A O 1
ATOM 1717 N N . ILE A 1 226 ? -7.346 -4.303 -4.057 1.00 92.56 226 ILE A N 1
ATOM 1718 C CA . ILE A 1 226 ? -8.635 -4.960 -3.789 1.00 92.56 226 ILE A CA 1
ATOM 1719 C C . ILE A 1 226 ? -9.075 -5.890 -4.931 1.00 92.56 226 ILE A C 1
ATOM 1721 O O . ILE A 1 226 ? -10.178 -6.430 -4.900 1.00 92.56 226 ILE A O 1
ATOM 1725 N N . GLY A 1 227 ? -8.215 -6.110 -5.932 1.00 93.31 227 GLY A N 1
ATOM 1726 C CA . GLY A 1 227 ? -8.464 -7.021 -7.049 1.00 93.31 227 GLY A CA 1
ATOM 1727 C C . GLY A 1 227 ? -9.323 -6.435 -8.171 1.00 93.31 227 GLY A C 1
ATOM 1728 O O . GLY A 1 227 ? -9.732 -7.179 -9.062 1.00 93.31 227 GLY A O 1
ATOM 1729 N N . GLU A 1 228 ? -9.573 -5.126 -8.165 1.00 94.38 228 GLU A N 1
ATOM 1730 C CA . GLU A 1 228 ? -10.327 -4.423 -9.202 1.00 94.38 228 GLU A CA 1
ATOM 1731 C C . GLU A 1 228 ? -9.402 -3.694 -10.190 1.00 94.38 228 GLU A C 1
ATOM 1733 O O . GLU A 1 228 ? -8.264 -3.336 -9.895 1.00 94.38 228 GLU A O 1
ATOM 1738 N N . GLY A 1 229 ? -9.891 -3.462 -11.407 1.00 93.56 229 GLY A N 1
ATOM 1739 C CA . GLY A 1 229 ? -9.095 -2.829 -12.456 1.00 93.56 229 GLY A CA 1
ATOM 1740 C C . GLY A 1 229 ? -7.972 -3.731 -12.974 1.00 93.56 229 GLY A C 1
ATOM 1741 O O . GLY A 1 229 ? -8.112 -4.952 -13.057 1.00 93.56 229 GLY A O 1
ATOM 1742 N N . LYS A 1 230 ? -6.858 -3.117 -13.381 1.00 96.00 230 LYS A N 1
ATOM 1743 C CA . LYS A 1 230 ? -5.727 -3.810 -14.012 1.00 96.00 230 LYS A CA 1
ATOM 1744 C C . 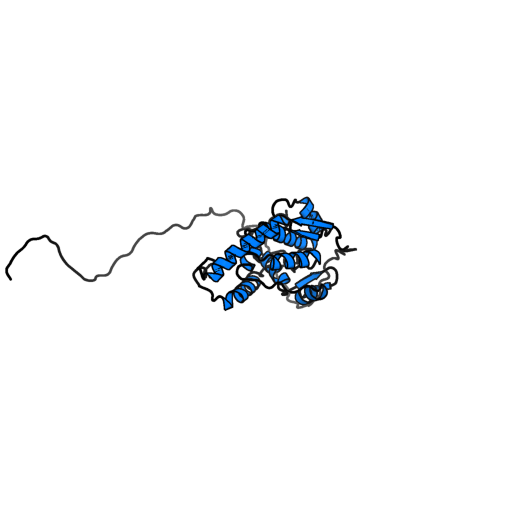LYS A 1 230 ? -4.503 -3.806 -13.112 1.00 96.00 230 LYS A C 1
ATOM 1746 O O . LYS A 1 230 ? -4.282 -2.876 -12.340 1.00 96.00 230 LYS A O 1
ATOM 1751 N N . MET A 1 231 ? -3.670 -4.823 -13.271 1.00 95.69 231 MET A N 1
ATOM 1752 C CA . MET A 1 231 ? -2.395 -4.950 -12.588 1.00 95.69 231 MET A CA 1
ATOM 1753 C C . MET A 1 231 ? -1.347 -5.500 -13.551 1.00 95.69 231 MET A C 1
ATOM 1755 O O . MET A 1 231 ? -1.650 -6.277 -14.457 1.00 95.69 231 MET A O 1
ATOM 1759 N N . TRP A 1 232 ? -0.108 -5.067 -13.378 1.00 95.31 232 TRP A N 1
ATOM 1760 C CA . TRP A 1 232 ? 1.037 -5.604 -14.088 1.00 95.31 232 TRP A CA 1
ATOM 1761 C C . TRP A 1 232 ? 1.758 -6.630 -13.218 1.00 95.31 232 TRP A C 1
ATOM 1763 O O . TRP A 1 232 ? 1.899 -6.428 -12.013 1.00 95.31 232 TRP A O 1
ATOM 1773 N N . SER A 1 233 ? 2.272 -7.698 -13.821 1.00 93.38 233 SER A N 1
ATOM 1774 C CA . SER A 1 233 ? 3.281 -8.544 -13.183 1.00 93.38 233 SER A CA 1
ATOM 1775 C C . SER A 1 233 ? 4.329 -9.025 -14.186 1.00 93.38 233 SER A C 1
ATOM 1777 O O . SER A 1 233 ? 4.063 -9.050 -15.392 1.00 93.38 233 SER A O 1
ATOM 1779 N N . PRO A 1 234 ? 5.492 -9.500 -13.710 1.00 87.81 234 PRO A N 1
ATOM 1780 C CA . PRO A 1 234 ? 6.492 -10.128 -14.567 1.00 87.81 234 PRO A CA 1
ATOM 1781 C C . PRO A 1 234 ? 5.981 -11.376 -15.300 1.00 87.81 234 PRO A C 1
ATOM 1783 O O . PRO A 1 234 ? 6.486 -11.688 -16.374 1.00 87.81 234 PRO A O 1
ATOM 1786 N N . LYS A 1 235 ? 4.996 -12.091 -14.732 1.00 86.31 235 LYS A N 1
ATOM 1787 C CA . LYS A 1 235 ? 4.439 -13.324 -15.314 1.00 86.31 235 LYS A CA 1
ATOM 1788 C C . LYS A 1 235 ? 3.362 -13.054 -16.364 1.00 86.31 235 LYS A C 1
ATOM 1790 O O . LYS A 1 235 ? 3.302 -13.756 -17.365 1.00 86.31 235 LYS A O 1
ATOM 1795 N N . SER A 1 236 ? 2.500 -12.067 -16.120 1.00 87.38 236 SER A N 1
ATOM 1796 C CA . SER A 1 236 ? 1.294 -11.814 -16.924 1.00 87.38 236 SER A CA 1
ATOM 1797 C C . SER A 1 236 ? 1.389 -10.590 -17.832 1.00 87.38 236 SER A C 1
ATOM 1799 O O . SER A 1 236 ? 0.540 -10.411 -18.699 1.00 87.38 236 SER A O 1
ATOM 1801 N N . GLY A 1 237 ? 2.352 -9.691 -17.605 1.00 90.75 237 GLY A N 1
ATOM 1802 C CA . GLY A 1 237 ? 2.227 -8.320 -18.094 1.00 90.75 237 GLY A CA 1
ATOM 1803 C C . GLY A 1 237 ? 0.979 -7.653 -17.505 1.00 90.75 237 GLY A C 1
ATOM 1804 O O . GLY A 1 237 ? 0.591 -7.959 -16.375 1.00 90.75 237 GLY A O 1
ATOM 1805 N N . TRP A 1 238 ? 0.348 -6.753 -18.262 1.00 93.31 238 TRP A N 1
ATOM 1806 C CA . TRP A 1 238 ? -0.912 -6.114 -17.870 1.00 93.31 238 TRP A CA 1
ATOM 1807 C C . TRP A 1 238 ? -2.101 -7.065 -18.051 1.00 93.31 238 TRP A C 1
ATOM 1809 O O . TRP A 1 238 ? -2.406 -7.454 -19.175 1.00 93.31 238 TRP A O 1
ATOM 1819 N N . ALA A 1 239 ? -2.800 -7.377 -16.963 1.00 95.12 239 ALA A N 1
ATOM 1820 C CA . ALA A 1 239 ? -4.032 -8.168 -16.958 1.00 95.12 239 ALA A CA 1
ATOM 1821 C C . ALA A 1 239 ? -4.973 -7.688 -15.835 1.00 95.12 239 ALA A C 1
ATOM 1823 O O . ALA A 1 239 ? -4.638 -6.743 -15.114 1.00 95.12 239 ALA A O 1
ATOM 1824 N N . ASP A 1 240 ? -6.153 -8.295 -15.690 1.00 96.75 240 ASP A N 1
ATOM 1825 C CA . ASP A 1 240 ? -7.079 -7.923 -14.612 1.00 96.75 240 ASP A CA 1
ATOM 1826 C C . ASP A 1 240 ? -6.478 -8.255 -13.244 1.00 96.75 240 ASP A C 1
ATOM 1828 O O . ASP A 1 240 ? -5.911 -9.334 -13.041 1.00 96.75 240 ASP A O 1
ATOM 1832 N N . ALA A 1 241 ? -6.611 -7.327 -12.295 1.00 95.44 241 ALA A N 1
ATOM 1833 C CA . ALA A 1 241 ? -5.927 -7.394 -11.008 1.00 95.44 241 ALA A CA 1
ATOM 1834 C C . ALA A 1 241 ? -6.220 -8.696 -10.250 1.00 95.44 241 ALA A C 1
ATOM 1836 O O . ALA A 1 241 ? -5.293 -9.330 -9.745 1.00 95.44 241 ALA A O 1
ATOM 1837 N N . LYS A 1 242 ? -7.479 -9.149 -10.261 1.00 95.06 242 LYS A N 1
ATOM 1838 C CA . LYS A 1 242 ? -7.898 -10.432 -9.688 1.00 95.06 242 LYS A CA 1
ATOM 1839 C C . LYS A 1 242 ? -7.061 -11.613 -10.195 1.00 95.06 242 LYS A C 1
ATOM 1841 O O . LYS A 1 242 ? -6.498 -12.345 -9.386 1.00 95.06 242 LYS A O 1
ATOM 1846 N N . TYR A 1 243 ? -6.929 -11.772 -11.512 1.00 94.06 243 TYR A N 1
ATOM 1847 C CA . TYR A 1 243 ? -6.183 -12.895 -12.091 1.00 94.06 243 TYR A CA 1
ATOM 1848 C C . TYR A 1 243 ? -4.689 -12.800 -11.805 1.00 94.06 243 TYR A C 1
ATOM 1850 O O . TYR A 1 243 ? -4.032 -13.815 -11.585 1.00 94.06 243 TYR A O 1
ATOM 1858 N N . VAL A 1 244 ? -4.138 -11.584 -11.786 1.00 94.94 244 VAL A N 1
ATOM 1859 C CA . VAL A 1 244 ? -2.719 -11.396 -11.476 1.00 94.94 244 VAL A CA 1
ATOM 1860 C C . VAL A 1 244 ? -2.420 -11.762 -10.021 1.00 94.94 244 VAL A C 1
ATOM 1862 O O . VAL A 1 244 ? -1.413 -12.428 -9.773 1.00 94.94 244 VAL A O 1
ATOM 1865 N N . LEU A 1 245 ? -3.289 -11.383 -9.076 1.00 94.00 245 LEU A N 1
ATOM 1866 C CA . LEU A 1 245 ? -3.171 -11.782 -7.669 1.00 94.00 245 LEU A CA 1
ATOM 1867 C C . LEU A 1 245 ? -3.259 -13.307 -7.520 1.00 94.00 245 LEU A C 1
ATOM 1869 O O . LEU A 1 245 ? -2.355 -13.917 -6.946 1.00 94.00 245 LEU A O 1
ATOM 1873 N N . GLU A 1 246 ? -4.280 -13.931 -8.114 1.00 94.06 246 GLU A N 1
ATOM 1874 C CA . GLU A 1 246 ? -4.481 -15.386 -8.074 1.00 94.06 246 GLU A CA 1
ATOM 1875 C C . GLU A 1 246 ? -3.281 -16.151 -8.663 1.00 94.06 246 GLU A C 1
ATOM 1877 O O . GLU A 1 246 ? -2.796 -17.107 -8.057 1.00 94.06 246 GLU A O 1
ATOM 1882 N N . ALA A 1 247 ? -2.717 -15.686 -9.784 1.00 91.44 247 ALA A N 1
ATOM 1883 C CA . ALA A 1 247 ? -1.537 -16.286 -10.418 1.00 91.44 247 ALA A CA 1
ATOM 1884 C C . ALA A 1 247 ? -0.251 -16.213 -9.563 1.00 91.44 247 ALA A C 1
ATOM 1886 O O . ALA A 1 247 ? 0.731 -16.912 -9.842 1.00 91.44 247 ALA A O 1
ATOM 1887 N N . HIS A 1 248 ? -0.235 -15.369 -8.527 1.00 91.81 248 HIS A N 1
ATOM 1888 C CA . HIS A 1 248 ? 0.852 -15.271 -7.548 1.00 91.81 248 HIS A CA 1
ATOM 1889 C C . HIS A 1 248 ? 0.495 -15.911 -6.198 1.00 91.81 248 HIS A C 1
ATOM 1891 O O . HIS A 1 248 ? 1.285 -15.812 -5.263 1.00 91.81 248 HIS A O 1
ATOM 1897 N N . GLY A 1 249 ? -0.657 -16.587 -6.091 1.00 92.94 249 GLY A N 1
ATOM 1898 C CA . GLY A 1 249 ? -1.140 -17.167 -4.835 1.00 92.94 249 GLY A CA 1
ATOM 1899 C C . GLY A 1 249 ? -1.556 -16.115 -3.802 1.00 92.94 249 GLY A C 1
ATOM 1900 O O . GLY A 1 249 ? -1.649 -16.424 -2.616 1.00 92.94 249 GLY A O 1
ATOM 1901 N N . LEU A 1 250 ? -1.783 -14.876 -4.244 1.00 93.19 250 LEU A N 1
ATOM 1902 C CA . LEU A 1 250 ? -2.179 -13.751 -3.408 1.00 93.19 250 LEU A CA 1
ATOM 1903 C C . LEU A 1 250 ? -3.698 -13.593 -3.426 1.00 93.19 250 LEU A C 1
ATOM 1905 O O . LEU A 1 250 ? -4.370 -13.921 -4.404 1.00 93.19 250 LEU A O 1
ATOM 1909 N N . LYS A 1 251 ? -4.241 -13.053 -2.337 1.00 92.31 251 LYS A N 1
ATOM 1910 C CA . LYS A 1 251 ? -5.665 -12.725 -2.225 1.00 92.31 251 LYS A CA 1
ATOM 1911 C C . LYS A 1 251 ? -5.863 -11.212 -2.342 1.00 92.31 251 LYS A C 1
ATOM 1913 O O . LYS A 1 251 ? -4.995 -10.468 -1.884 1.00 92.31 251 LYS A O 1
ATOM 1918 N N . PRO A 1 252 ? -6.994 -10.754 -2.906 1.00 90.44 252 PRO A N 1
ATOM 1919 C CA . PRO A 1 252 ? -7.394 -9.357 -2.821 1.00 90.44 252 PRO A CA 1
ATOM 1920 C C . PRO A 1 252 ? -7.411 -8.854 -1.379 1.00 90.44 252 PRO A C 1
ATOM 1922 O O . PRO A 1 252 ? -7.858 -9.559 -0.470 1.00 90.44 252 PRO A O 1
ATOM 1925 N N . VAL A 1 253 ? -6.930 -7.630 -1.183 1.00 87.56 253 VAL A N 1
ATOM 1926 C CA . VAL A 1 253 ? -6.916 -6.973 0.121 1.00 87.56 253 VAL A CA 1
ATOM 1927 C C . VAL A 1 253 ? -8.350 -6.678 0.550 1.00 87.56 253 VAL A C 1
ATOM 1929 O O . VAL A 1 253 ? -9.103 -6.025 -0.173 1.00 87.56 253 VAL A O 1
ATOM 1932 N N . VAL A 1 254 ? -8.721 -7.127 1.749 1.00 81.62 254 VAL A N 1
ATOM 1933 C CA . VAL A 1 254 ? -10.020 -6.811 2.355 1.00 81.62 254 VAL A CA 1
ATOM 1934 C C . VAL A 1 254 ? -9.842 -5.619 3.285 1.00 81.62 254 VAL A C 1
ATOM 1936 O O . VAL A 1 254 ? -9.154 -5.702 4.301 1.00 81.62 254 VAL A O 1
ATOM 1939 N N . LEU A 1 255 ? -10.451 -4.495 2.919 1.00 76.81 255 LEU A N 1
ATOM 1940 C CA . LEU A 1 255 ? -10.310 -3.234 3.638 1.00 76.81 255 LEU A CA 1
ATOM 1941 C C . LEU A 1 255 ? -11.202 -3.215 4.877 1.00 76.81 255 LEU A C 1
ATOM 1943 O O . LEU A 1 255 ? -12.429 -3.234 4.774 1.00 76.81 255 LEU A O 1
ATOM 1947 N N . LYS A 1 256 ? -10.588 -3.097 6.054 1.00 73.75 256 LYS A N 1
ATOM 1948 C CA . LYS A 1 256 ? -11.318 -2.911 7.314 1.00 73.75 256 LYS A CA 1
ATOM 1949 C C . LYS A 1 256 ? -11.766 -1.447 7.458 1.00 73.75 256 LYS A C 1
ATOM 1951 O O . LYS A 1 256 ? -11.225 -0.556 6.789 1.00 73.75 256 LYS A O 1
ATOM 1956 N N . PRO A 1 257 ? -12.716 -1.138 8.363 1.00 64.94 257 PRO A N 1
ATOM 1957 C CA . PRO A 1 257 ? -13.095 0.245 8.640 1.00 64.94 257 PRO A CA 1
ATOM 1958 C C . PRO A 1 257 ? -11.867 1.139 8.893 1.00 64.94 257 PRO A C 1
ATOM 1960 O O . PRO A 1 257 ? -10.943 0.726 9.599 1.00 64.94 257 PRO A O 1
ATOM 1963 N N . LYS A 1 258 ? -11.886 2.357 8.319 1.00 66.69 258 LYS A N 1
ATOM 1964 C CA . LYS A 1 258 ? -10.832 3.402 8.330 1.00 66.69 258 LYS A CA 1
ATOM 1965 C C . LYS A 1 258 ? -9.643 3.209 7.373 1.00 66.69 258 LYS A C 1
ATOM 1967 O O . LYS A 1 258 ? -8.896 4.170 7.172 1.00 66.69 258 LYS A O 1
ATOM 1972 N N . GLU A 1 259 ? -9.457 2.038 6.769 1.00 61.84 259 GLU A N 1
ATOM 1973 C CA . GLU A 1 259 ? -8.214 1.732 6.045 1.00 61.84 259 GLU A CA 1
ATOM 1974 C C . GLU A 1 259 ? -8.058 2.485 4.711 1.00 61.84 259 GLU A C 1
ATOM 1976 O O . GLU A 1 259 ? -6.952 2.945 4.422 1.00 61.84 259 GLU A O 1
ATOM 1981 N N . VAL A 1 260 ? -9.135 2.726 3.947 1.00 53.84 260 VAL A N 1
ATOM 1982 C CA . VAL A 1 260 ? -9.056 3.395 2.625 1.00 53.84 260 VAL A CA 1
ATOM 1983 C C . VAL A 1 260 ? -8.654 4.838 2.742 1.00 53.84 260 VAL A C 1
ATOM 1985 O O . VAL A 1 260 ? -7.695 5.255 2.102 1.00 53.84 260 VAL A O 1
ATOM 1988 N N . LYS A 1 261 ? -9.322 5.586 3.629 1.00 51.09 261 LYS A N 1
ATOM 1989 C CA . LYS A 1 261 ? -8.980 6.989 3.872 1.00 51.09 261 LYS A CA 1
ATOM 1990 C C . LYS A 1 261 ? -7.486 7.122 4.127 1.00 51.09 261 LYS A C 1
ATOM 1992 O O . LYS A 1 261 ? -6.850 8.046 3.664 1.00 51.09 261 LYS A O 1
ATOM 1997 N N . ARG A 1 262 ? -6.905 6.192 4.876 1.00 56.44 262 ARG A N 1
ATOM 1998 C CA . ARG A 1 262 ? -5.506 6.284 5.271 1.00 56.44 262 ARG A CA 1
ATOM 1999 C C . ARG A 1 262 ? -4.565 5.750 4.218 1.00 56.44 262 ARG A C 1
ATOM 2001 O O . ARG A 1 262 ? -3.423 6.176 4.244 1.00 56.44 262 ARG A O 1
ATOM 2008 N N . PHE A 1 263 ? -5.019 4.886 3.319 1.00 53.56 263 PHE A N 1
ATOM 2009 C CA . PHE A 1 263 ? -4.292 4.496 2.117 1.00 53.56 263 PHE A CA 1
ATOM 2010 C C . PHE A 1 263 ? -4.263 5.631 1.071 1.00 53.56 263 PHE A C 1
ATOM 2012 O O . PHE A 1 263 ? -3.237 5.844 0.428 1.00 53.56 263 PHE A O 1
ATOM 2019 N N . GLU A 1 264 ? -5.346 6.402 0.965 1.00 50.25 264 GLU A N 1
ATOM 2020 C CA . GLU A 1 264 ? -5.520 7.498 0.001 1.00 50.25 264 GLU A CA 1
ATOM 2021 C C . GLU A 1 264 ? -5.043 8.869 0.522 1.00 50.25 264 GLU A C 1
ATOM 2023 O O . GLU A 1 264 ? -4.559 9.693 -0.250 1.00 50.25 264 GLU A O 1
ATOM 2028 N N . GLU A 1 265 ? -5.128 9.127 1.831 1.00 49.75 265 GLU A N 1
ATOM 2029 C CA . GLU A 1 265 ? -4.704 10.391 2.439 1.00 49.75 265 GLU A CA 1
ATOM 2030 C C . GLU A 1 265 ? -3.226 10.392 2.831 1.00 49.75 265 GLU A C 1
ATOM 2032 O O . GLU A 1 265 ? -2.638 9.380 3.239 1.00 49.75 265 GLU A O 1
ATOM 2037 N N . ASN A 1 266 ? -2.682 11.609 2.800 1.00 38.97 266 ASN A N 1
ATOM 2038 C CA . ASN A 1 266 ? -1.338 11.997 3.204 1.00 38.97 266 ASN A CA 1
ATOM 2039 C C . ASN A 1 266 ? -0.233 11.356 2.362 1.00 38.97 266 ASN A C 1
ATOM 2041 O O . ASN A 1 266 ? 0.317 10.330 2.756 1.00 38.97 266 ASN A O 1
ATOM 2045 N N . LEU A 1 267 ? 0.105 12.010 1.243 1.00 40.94 267 LEU A N 1
ATOM 2046 C CA . LEU A 1 267 ? 1.464 12.398 0.819 1.00 40.94 267 LEU A CA 1
ATOM 2047 C C . LEU A 1 267 ? 1.417 12.864 -0.658 1.00 40.94 267 LEU A C 1
ATOM 2049 O O . LEU A 1 267 ? 0.658 12.320 -1.458 1.00 40.94 267 LEU A O 1
ATOM 2053 N N . LEU A 1 268 ? 2.204 13.887 -1.007 1.00 37.84 268 LEU A N 1
ATOM 2054 C CA . LEU A 1 268 ? 2.441 14.363 -2.382 1.00 37.84 268 LEU A CA 1
ATOM 2055 C C . LEU A 1 268 ? 3.494 13.466 -3.062 1.00 37.84 268 LEU A C 1
ATOM 2057 O O . LEU A 1 268 ? 4.610 13.898 -3.336 1.00 37.84 268 LEU A O 1
ATOM 2061 N N . ILE A 1 269 ? 3.192 12.179 -3.229 1.00 48.06 269 ILE A N 1
ATOM 2062 C CA . ILE A 1 269 ? 4.142 11.174 -3.718 1.00 48.06 269 ILE A CA 1
ATOM 2063 C C . ILE A 1 269 ? 4.431 11.330 -5.211 1.00 48.06 269 ILE A C 1
ATOM 2065 O O . ILE A 1 269 ? 5.575 11.172 -5.634 1.00 48.06 269 ILE A O 1
ATOM 2069 N N . LEU A 1 270 ? 3.422 11.628 -6.027 1.00 39.38 270 LEU A N 1
ATOM 2070 C CA . LEU A 1 270 ? 3.614 11.729 -7.469 1.00 39.38 270 LEU A CA 1
ATOM 2071 C C . LEU A 1 270 ? 4.439 12.944 -7.840 1.00 39.38 270 LEU A C 1
ATOM 2073 O O . LEU A 1 270 ? 5.338 12.810 -8.662 1.00 39.38 270 LEU A O 1
ATOM 2077 N N . THR A 1 271 ? 4.206 14.094 -7.207 1.00 31.02 271 THR A N 1
ATOM 2078 C CA . THR A 1 271 ? 4.993 15.301 -7.484 1.00 31.02 271 THR A CA 1
ATOM 2079 C C . THR A 1 271 ? 6.491 15.047 -7.275 1.00 31.02 271 THR A C 1
ATOM 2081 O O . THR A 1 271 ? 7.294 15.502 -8.077 1.00 31.02 271 THR A O 1
ATOM 2084 N N . SER A 1 272 ? 6.875 14.240 -6.278 1.00 28.41 272 SER A N 1
ATOM 2085 C CA . SER A 1 272 ? 8.275 13.857 -6.029 1.00 28.41 272 SER A CA 1
ATOM 2086 C C . SER A 1 272 ? 8.821 12.744 -6.936 1.00 28.41 272 SER A C 1
ATOM 2088 O O . SER A 1 272 ? 10.028 12.550 -6.967 1.00 28.41 272 SER A O 1
ATOM 2090 N N . LEU A 1 273 ? 7.973 11.991 -7.648 1.00 37.88 273 LEU A N 1
ATOM 2091 C CA . LEU A 1 273 ? 8.389 10.965 -8.622 1.00 37.88 273 LEU A CA 1
ATOM 2092 C C . LEU A 1 273 ? 8.589 11.528 -10.042 1.00 37.88 273 LEU A C 1
ATOM 2094 O O . LEU A 1 273 ? 9.152 10.840 -10.900 1.00 37.88 273 LEU A O 1
ATOM 2098 N N . TYR A 1 274 ? 8.077 12.736 -10.297 1.00 33.03 274 TYR A N 1
ATOM 2099 C CA . TYR A 1 274 ? 8.222 13.466 -11.561 1.00 33.03 274 TYR A CA 1
ATOM 2100 C C . TYR A 1 274 ? 9.288 14.573 -11.523 1.00 33.03 274 TYR A C 1
ATOM 2102 O O . TYR A 1 274 ? 9.617 15.093 -12.590 1.00 33.03 274 TYR A O 1
ATOM 2110 N N . LEU A 1 275 ? 9.804 14.913 -10.337 1.00 30.28 275 LEU A N 1
ATOM 2111 C CA . LEU A 1 275 ? 10.972 15.779 -10.127 1.00 30.28 275 LEU A CA 1
ATOM 2112 C C . LEU A 1 275 ? 12.252 14.938 -10.081 1.00 30.28 275 LEU A C 1
ATOM 2114 O O . LEU A 1 275 ? 13.268 15.411 -10.629 1.00 30.28 275 LEU A O 1
#

Sequence (275 aa):
MEARGSGRALSRLTSNAECGSPLRSVKEPLWPDGLLWGLLLPGTGLGLSHTTQGFPLPGFRYSKYREPEKYIALDGETLTTEDLVNLGKGRYKIKLTPAAEKKVQKSREVIDSIVKEKTVVYGITTGFGKFARTVIPVSKLEELQVNLVRSHSSAVGKPLIPERCRMLLALRINVLAKGYSGISLETLKQVIEVFNASCLPYVPEKGTVGASGDLAPLSHLALGLIGEGKMWSPKSGWADAKYVLEAHGLKPVVLKPKEVKRFEENLLILTSLYL

=== Feature glossary ===
The record interleaves many kinds of information about one protein. Here is each kind framed as the question it answers.

Q: What are the backbone torsion angles?
A: φ (phi) and ψ (psi) are the two rotatable backbone dihedrals per residue: φ is the C(i-1)–N–Cα–C torsion, ψ is the N–Cα–C–N(i+1) torsion, both in degrees on (−180°, 180°]. α-helical residues cluster near (−60°, −45°); β-strand residues near (−120°, +130°). A Ramachandran plot is simply a scatter of (φ, ψ) for every residue.

Q: What is the amino-acid chain?
A: This is the polypeptide sequence — one letter per residue, N-terminus first. Length ranges from a few dozen residues for small domains to over a thousand for large multi-domain proteins.

Q: How mobile is each atom in the crystal?
A: For experimental (PDB) structures, the B-factor (temperature factor) quantifies the positional spread of each atom in the crystal — a combination of thermal vibration and static disorder — in units of Å². High B-factors mark flexible loops or poorly resolved regions; low B-factors mark the rigid, well-ordered core.

Q: Are the domains correctly placed relative to each other?
A: Predicted Aligned Error (PAE) is an AlphaFold confidence matrix: entry (i, j) is the expected error in the position of residue j, in ångströms, when the prediction is superimposed on the true structure at residue i. Low PAE within a block of residues means that block is internally rigid and well-predicted; high PAE between two blocks means their relative placement is uncertain even if each block individually is confident.

Q: How confident is the AlphaFold model at each residue?
A: pLDDT is the predicted lDDT-Cα score: AlphaFold's confidence that the local environment of each residue (all inter-atomic distances within 15 Å) is correctly placed. It is a per-residue number between 0 and 100, with higher meaning more reliable.

Q: What family and function is it annotated with?
A: Functional annotations link the protein to curated databases. InterPro entries identify conserved domains and families by matching the sequence against member-database signatures (Pfam, PROSITE, CDD, …). Gene Ontology (GO) terms describe molecular function, biological process, and cellular component in a controlled vocabulary. CATH places the structure in a hierarchical fold classification (Class/Architecture/Topology/Homologous-superfamily). The organism is the source species.

Q: How big and how compact is the whole molecule?
A: Three whole-structure scalars: the radius of gyration (RMS distance of Cα from centroid, in Å), the count of Cα–Cα contacts (pairs closer than 8 Å and separated by more than four residues in sequence — i.e. tertiary, not local, contacts), and the bounding-box dimensions. Together they distinguish compact globular folds from extended fibres or disordered chains.

Q: What known structures does this most resemble?
A: The Foldseek neighbor list gives the closest experimentally determined structures in the PDB, ranked by structural alignment. TM-score near 1 means near-identical fold; near 0.3 means only rough topology match. This is how one finds what a novel AlphaFold prediction most resembles in the solved-structure universe.

Q: Which residues are buried vs exposed?
A: SASA measures how much of the p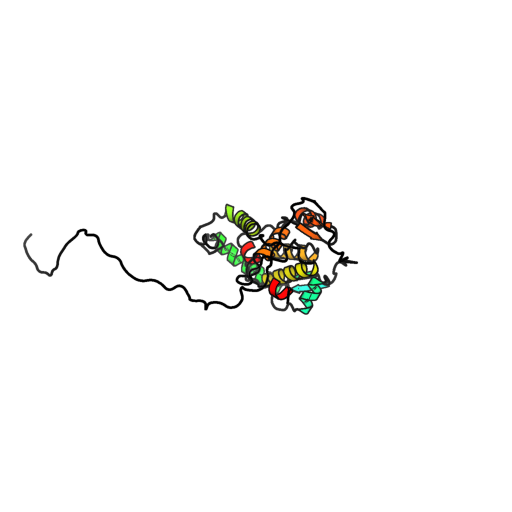rotein is reachable by solvent. It is computed by rolling a water-sized probe over the atomic surface and summing the exposed area (Å²). Per-residue SASA distinguishes core (buried, low SASA) from surface (exposed, high SASA) residues; total SASA is a whole-molecule size measure.

Q: Which residues are in helices, strands, or loops?
A: Eight-state secondary structure (DSSP): H is the canonical α-helix, G the tighter 3₁₀-helix, I the wider π-helix; E/B are β-structure, T and S are turns and bends, and '-' is everything else. DSSP derives these from the pattern of main-chain N–H···O=C hydrogen bonds, not from the sequence.

Q: Where is each backbone atom in 3D?
A: Structure coordinates are given as an mmCIF _atom_site loop: one row per atom with element, residue name, chain id, sequence number, and x/y/z position in Å. Only the four main-chain atoms per residue are included here; side chains are omitted to keep the record compact.

Q: What if only a Cα trace is available?
A: Three-state secondary structure (P-SEA) collapses the eight DSSP classes into helix (a), strand (b), and coil (c). P-SEA assigns these from Cα geometry alone — distances and angles — without requiring backbone oxygens, so it works on any Cα trace.

Q: What do the rendered images show?
A: The six renders are orthographic views along the three Cartesian axes in both directions. Representation (cartoon, sticks, or surface) and color scheme (sequence-rainbow or by-chain) vary across proteins so the training set covers all the common visualization conventions.

Q: What does the local fold look like, residue by residue?
A: Foldseek's 3Di representation compresses backbone geometry into a per-residue letter drawn from a learned twenty-state alphabet. It captures the tertiary interaction pattern around each residue — which residues are packed against it in space, regardless of where they are in sequence.

Q: What do the diagnostic plots show?
A: The contact map is a binary N×N matrix image: pixel (i, j) is dark where Cα_i and Cα_j are within 8 Å and |i−j|>4. Because the |i−j|>4 filter removes local helical contacts, off-diagonal stripes parallel to the main diagonal indicate parallel β-sheets; stripes perpendicular to it indicate antiparallel β-sheets. The Ramachandran plot scatters every residue's (φ, ψ) pair against the sterically allowed regions. The PAE heatmap renders the predicted-aligned-error matrix.